Protein AF-A0A2G1XDZ0-F1 (afdb_monomer_lite)

Sequence (279 aa):
MTSTTAKHQDFADWINRKAVHAGHPVNVPRASGAAKVAAAVGTTRSSVERILAGHGMPAYRFWPRWAKALNVEYIEFERRASAALNERAEGPTGEPRLIGLAGAAGAGKDEVGRALAVKGWKRRAFADKVKDFLYVMNPLLPDEEDNGAYSLAADVDAFGWDEVKKYPGVRELLQRCGTEAGRHILGPDVWVNALFQGEGEWDAPVVITDVRFPNEARAIKDRGGLVVEVRRPKQILINGADHISENALKDWDFDVIVLNTGTIEDLHKSATCLLPIRM

Radius of gyration: 23.61 Å; chains: 1; bounding box: 66×50×60 Å

InterPro domains:
  IPR027417 P-loop containing nucleoside triphosphate hydrolase [G3DSA:3.40.50.300] (171-275)
  IPR027417 P-loop containing nucleoside triphosphate hydrolase [SSF52540] (98-270)
  IPR048444 Deoxynucleotide monophosphate kinase [PF21448] (166-269)

pLDDT: mean 83.64, std 14.49, range [31.55, 98.0]

Organism: Streptomyces cinnamoneus (NCBI:txid53446)

Secondary structure (DSSP, 8-state):
---HHHHHHHHHHHHHHHHHHTT---SSTT-SHHHHHHHHHTS-HHHHHHHHTTS-PPPGGGHHHHHHHTT--HHHHHHHHHHHH-S--SS-SS---EEEEE--TTSSHHHHHHHHHHTTPEEE-HHHHHHHHHHHH--EEE-TTTSSEEEHHHHHHHH-HHHHTTSHHHHHHHHHIIIIIIIIII-TTHHHHHHHTTGGG--S-EEE----SHHHHHHHHTTT-EEEEEE-TTPPPPS-TTSGGGTTTTT---SEEEE--S-HHHHHHHHHTTS----

Structure (mmCIF, N/CA/C/O backbone):
data_AF-A0A2G1XDZ0-F1
#
_entry.id   AF-A0A2G1XDZ0-F1
#
loop_
_atom_site.group_PDB
_atom_site.id
_atom_site.type_symbol
_atom_site.label_atom_id
_atom_site.label_alt_id
_atom_site.label_comp_id
_atom_site.label_asym_id
_atom_site.label_entity_id
_atom_site.label_seq_id
_atom_site.pdbx_PDB_ins_code
_atom_site.Cartn_x
_atom_site.Cartn_y
_atom_site.Cartn_z
_atom_site.occupancy
_atom_site.B_iso_or_equiv
_atom_site.auth_seq_id
_atom_site.auth_comp_id
_atom_site.auth_asym_id
_atom_site.auth_atom_id
_atom_site.pdbx_PDB_model_num
ATOM 1 N N . MET A 1 1 ? -9.110 -19.252 23.402 1.00 44.41 1 MET A N 1
ATOM 2 C CA . MET A 1 1 ? -9.242 -19.791 22.030 1.00 44.41 1 MET A CA 1
ATOM 3 C C . MET A 1 1 ? -10.640 -20.377 21.869 1.00 44.41 1 MET A C 1
ATOM 5 O O . MET A 1 1 ? -10.888 -21.474 22.351 1.00 44.41 1 MET A O 1
ATOM 9 N N . THR A 1 2 ? -11.578 -19.642 21.274 1.00 51.06 2 THR A N 1
ATOM 10 C CA . THR A 1 2 ? -12.903 -20.168 20.894 1.00 51.06 2 THR A CA 1
ATOM 11 C C . THR A 1 2 ? -12.768 -20.983 19.608 1.00 51.06 2 THR A C 1
ATOM 13 O O . THR A 1 2 ? -12.173 -20.509 18.640 1.00 51.06 2 THR A O 1
ATOM 16 N N . SER A 1 3 ? -13.274 -22.219 19.599 1.00 68.06 3 SER A N 1
ATOM 17 C CA . SER A 1 3 ? -13.193 -23.102 18.427 1.00 68.06 3 SER A CA 1
ATOM 18 C C . SER A 1 3 ? -14.011 -22.549 17.249 1.00 68.06 3 SER A C 1
ATOM 20 O O . SER A 1 3 ? -14.978 -21.813 17.451 1.00 68.06 3 SER A O 1
ATOM 22 N N . THR A 1 4 ? -13.661 -22.920 16.014 1.00 64.62 4 THR A N 1
ATOM 23 C CA . THR A 1 4 ? -14.388 -22.540 14.782 1.00 64.62 4 THR A CA 1
ATOM 24 C C . THR A 1 4 ? -15.894 -22.808 14.884 1.00 64.62 4 THR A C 1
ATOM 26 O O . THR A 1 4 ? -16.711 -21.989 14.469 1.00 64.62 4 THR A O 1
ATOM 29 N N . THR A 1 5 ? -16.277 -23.911 15.532 1.00 74.62 5 THR A N 1
ATOM 30 C CA . THR A 1 5 ? -17.677 -24.263 15.804 1.00 74.62 5 THR A CA 1
ATOM 31 C C . THR A 1 5 ? -18.384 -23.234 16.692 1.00 74.62 5 THR A C 1
ATOM 33 O O . THR A 1 5 ? -19.532 -22.895 16.422 1.00 74.62 5 THR A O 1
ATOM 36 N N . ALA A 1 6 ? -17.709 -22.687 17.710 1.00 78.25 6 ALA A N 1
ATOM 37 C CA . ALA A 1 6 ? -18.287 -21.672 18.595 1.00 78.25 6 ALA A CA 1
ATOM 38 C C . ALA A 1 6 ? -18.550 -20.348 17.857 1.00 78.25 6 ALA A C 1
ATOM 40 O O . ALA A 1 6 ? -19.614 -19.759 18.003 1.00 78.25 6 ALA A O 1
ATOM 41 N N . LYS A 1 7 ? -17.632 -19.922 16.981 1.00 74.56 7 LYS A N 1
ATOM 42 C CA . LYS A 1 7 ? -17.799 -18.690 16.189 1.00 74.56 7 LYS A CA 1
ATOM 43 C C . LYS A 1 7 ? -18.915 -18.793 15.152 1.00 74.56 7 LYS A C 1
ATOM 45 O O . LYS A 1 7 ? -19.666 -17.839 14.949 1.00 74.56 7 LYS A O 1
ATOM 50 N N . HIS A 1 8 ? -19.046 -19.952 14.504 1.00 84.75 8 HIS A N 1
ATOM 51 C CA . HIS A 1 8 ? -20.183 -20.208 13.621 1.00 84.75 8 HIS A CA 1
ATOM 52 C C . HIS A 1 8 ? -21.504 -20.198 14.394 1.00 84.75 8 HIS A C 1
ATOM 54 O O . HIS A 1 8 ? -22.497 -19.685 13.880 1.00 84.75 8 HIS A O 1
ATOM 60 N N . GLN A 1 9 ? -21.512 -20.711 15.628 1.00 90.00 9 GLN A N 1
ATOM 61 C CA . GLN A 1 9 ? -22.691 -20.673 16.486 1.00 90.00 9 GLN A CA 1
ATOM 62 C C . GLN A 1 9 ? -23.067 -19.236 16.877 1.00 90.00 9 GLN A C 1
ATOM 64 O O . GLN A 1 9 ? -24.219 -18.847 16.712 1.00 90.00 9 GLN A O 1
ATOM 69 N N . ASP A 1 10 ? -22.100 -18.406 17.276 1.00 86.56 10 ASP A N 1
ATOM 70 C CA . ASP A 1 10 ? -22.342 -16.996 17.615 1.00 86.56 10 ASP A CA 1
ATOM 71 C C . ASP A 1 10 ? -22.933 -16.205 16.435 1.00 86.56 10 ASP A C 1
ATOM 73 O O . ASP A 1 10 ? -23.842 -15.376 16.588 1.00 86.56 10 ASP A O 1
ATOM 77 N N . PHE A 1 11 ? -22.426 -16.468 15.228 1.00 89.62 11 PHE A N 1
ATOM 78 C CA . PHE A 1 11 ? -22.945 -15.875 14.002 1.00 89.62 11 PHE A CA 1
ATOM 79 C C . PHE A 1 11 ? -24.352 -16.376 13.670 1.00 89.62 11 PHE A C 1
ATOM 81 O O . PHE A 1 11 ? -25.222 -15.573 13.321 1.00 89.62 11 PHE A O 1
ATOM 88 N N . ALA A 1 12 ? -24.598 -17.679 13.819 1.00 93.25 12 ALA A N 1
ATOM 89 C CA . ALA A 1 12 ? -25.912 -18.276 13.623 1.00 93.25 12 ALA A CA 1
ATOM 90 C C . ALA A 1 12 ? -26.948 -17.673 14.580 1.00 93.25 12 ALA A C 1
ATOM 92 O O . ALA A 1 12 ? -28.028 -17.267 14.146 1.00 93.25 12 ALA A O 1
ATOM 93 N N . ASP A 1 13 ? -26.614 -17.521 15.859 1.00 93.62 13 ASP A N 1
ATOM 94 C CA . ASP A 1 13 ? -27.486 -16.915 16.865 1.00 93.62 13 ASP A CA 1
ATOM 95 C C . ASP A 1 13 ? -27.816 -15.458 16.520 1.00 93.62 13 ASP A C 1
ATOM 97 O O . ASP A 1 13 ? -28.955 -14.999 16.673 1.00 93.62 13 ASP A O 1
ATOM 101 N N . TRP A 1 14 ? -26.829 -14.714 16.015 1.00 94.25 14 TRP A N 1
ATOM 102 C CA . TRP A 1 14 ? -27.046 -13.354 15.533 1.00 94.25 14 TRP A CA 1
ATOM 103 C C . TRP A 1 14 ? -27.974 -13.308 14.311 1.00 94.25 14 TRP A C 1
ATOM 105 O O . TRP A 1 14 ? -28.929 -12.525 14.322 1.00 94.25 14 TRP A O 1
ATOM 115 N N . ILE A 1 15 ? -27.760 -14.163 13.302 1.00 93.81 15 ILE A N 1
ATOM 116 C CA . ILE A 1 15 ? -28.655 -14.253 12.136 1.00 93.81 15 ILE A CA 1
ATOM 117 C C . ILE A 1 15 ? -30.076 -14.599 12.578 1.00 93.81 15 ILE A C 1
ATOM 119 O O . ILE A 1 15 ? -31.018 -13.968 12.101 1.00 93.81 15 ILE A O 1
ATOM 123 N N . ASN A 1 16 ? -30.252 -15.550 13.500 1.00 93.31 16 ASN A N 1
ATOM 124 C CA . ASN A 1 16 ? -31.571 -15.932 14.004 1.00 93.31 16 ASN A CA 1
ATOM 125 C C . ASN A 1 16 ? -32.325 -14.721 14.581 1.00 93.31 16 ASN A C 1
ATOM 127 O O . ASN A 1 16 ? -33.477 -14.476 14.217 1.00 93.31 16 ASN A O 1
ATOM 131 N N . ARG A 1 17 ? -31.665 -13.902 15.413 1.00 93.94 17 ARG A N 1
ATOM 132 C CA . ARG A 1 17 ? -32.271 -12.683 15.985 1.00 93.94 17 ARG A CA 1
ATOM 133 C C . ARG A 1 17 ? -32.640 -11.646 14.925 1.00 93.94 17 ARG A C 1
ATOM 135 O O . ARG A 1 17 ? -33.695 -11.017 15.030 1.00 93.94 17 ARG A O 1
ATOM 142 N N . LYS A 1 18 ? -31.779 -11.445 13.923 1.00 94.94 18 LYS A N 1
ATOM 143 C CA . LYS A 1 18 ? -32.020 -10.474 12.845 1.00 94.94 18 LYS A CA 1
ATOM 144 C C . LYS A 1 18 ? -33.118 -10.939 11.892 1.00 94.94 18 LYS A C 1
ATOM 146 O O . LYS A 1 18 ? -33.966 -10.137 11.525 1.00 94.94 18 LYS A O 1
ATOM 151 N N . ALA A 1 19 ? -33.171 -12.229 11.572 1.00 92.25 19 ALA A N 1
ATOM 152 C CA . ALA A 1 19 ? -34.217 -12.805 10.735 1.00 92.25 19 ALA A CA 1
ATOM 153 C C . ALA A 1 19 ? -35.602 -12.614 11.368 1.00 92.25 19 ALA A C 1
ATOM 155 O O . ALA A 1 19 ? -36.524 -12.161 10.694 1.00 92.25 19 ALA A O 1
ATOM 156 N N . VAL A 1 20 ? -35.732 -12.862 12.677 1.00 91.38 20 VAL A N 1
ATOM 157 C CA . VAL A 1 20 ? -36.989 -12.625 13.404 1.00 91.38 20 VAL A CA 1
ATOM 158 C C . VAL A 1 20 ? -37.384 -11.145 13.365 1.00 91.38 20 VAL A C 1
ATOM 160 O O . VAL A 1 20 ? -38.529 -10.842 13.035 1.00 91.38 20 VAL A O 1
ATOM 163 N N . HIS A 1 21 ? -36.444 -10.224 13.617 1.00 90.94 21 HIS A N 1
ATOM 164 C CA . HIS A 1 21 ? -36.693 -8.778 13.510 1.00 90.94 21 HIS A CA 1
ATOM 165 C C . HIS A 1 21 ? -37.108 -8.337 12.100 1.00 90.94 21 HIS A C 1
ATOM 167 O O . HIS A 1 21 ? -37.945 -7.451 11.961 1.00 90.94 21 HIS A O 1
ATOM 173 N N . ALA A 1 22 ? -36.565 -8.971 11.062 1.00 89.88 22 ALA A N 1
ATOM 174 C CA . ALA A 1 22 ? -36.915 -8.714 9.668 1.00 89.88 22 ALA A CA 1
ATOM 175 C C . ALA A 1 22 ? -38.255 -9.350 9.236 1.00 89.88 22 ALA A C 1
ATOM 177 O O . ALA A 1 22 ? -38.613 -9.308 8.061 1.00 89.88 22 ALA A O 1
ATOM 178 N N . GLY A 1 23 ? -39.011 -9.962 10.158 1.00 88.62 23 GLY A N 1
ATOM 179 C CA . GLY A 1 23 ? -40.298 -10.598 9.855 1.00 88.62 23 GLY A CA 1
ATOM 180 C C . GLY A 1 23 ? -40.177 -12.013 9.276 1.00 88.62 23 GLY A C 1
ATOM 181 O O . GLY A 1 23 ? -41.124 -12.541 8.681 1.00 88.62 23 GLY A O 1
ATOM 182 N N . HIS A 1 24 ? -39.024 -12.660 9.451 1.00 89.31 24 HIS A N 1
ATOM 183 C CA . HIS A 1 24 ? -38.792 -14.058 9.106 1.00 89.31 24 HIS A CA 1
ATOM 184 C C . HIS A 1 24 ? -38.770 -14.917 10.383 1.00 89.31 24 HIS A C 1
ATOM 186 O O . HIS A 1 24 ? -37.729 -15.026 11.030 1.00 89.31 24 HIS A O 1
ATOM 192 N N . PRO A 1 25 ? -39.891 -15.559 10.769 1.00 84.88 25 PRO A N 1
ATOM 193 C CA . PRO A 1 25 ? -39.982 -16.340 12.005 1.00 84.88 25 PRO A CA 1
ATOM 194 C C . PRO A 1 25 ? -39.214 -17.664 11.869 1.00 84.88 25 PRO A C 1
ATOM 196 O O . PRO A 1 25 ? -39.789 -18.704 11.559 1.00 84.88 25 PRO A O 1
ATOM 199 N N . VAL A 1 26 ? -37.892 -17.615 12.024 1.00 86.75 26 VAL A N 1
ATOM 200 C CA . VAL A 1 26 ? -36.983 -18.772 11.907 1.00 86.75 26 VAL A CA 1
ATOM 201 C C . VAL A 1 26 ? -36.885 -19.592 13.196 1.00 86.75 26 VAL A C 1
ATOM 203 O O . VAL A 1 26 ? -36.481 -20.746 13.158 1.00 86.75 26 VAL A O 1
ATOM 206 N N . ASN A 1 27 ? -37.309 -19.019 14.323 1.00 81.31 27 ASN A N 1
ATOM 207 C CA . ASN A 1 27 ? -37.307 -19.631 15.654 1.00 81.31 27 ASN A CA 1
ATOM 208 C C . ASN A 1 27 ? -38.610 -20.375 16.001 1.00 81.31 27 ASN A C 1
ATOM 210 O O . ASN A 1 27 ? -38.718 -20.946 17.084 1.00 81.31 27 ASN A O 1
ATOM 214 N N . VAL A 1 28 ? -39.613 -20.355 15.118 1.00 77.94 28 VAL A N 1
ATOM 215 C CA . VAL A 1 28 ? -40.902 -21.020 15.339 1.00 77.94 28 VAL A CA 1
ATOM 216 C C . VAL A 1 28 ? -40.914 -22.358 14.592 1.00 77.94 28 VAL A C 1
ATOM 218 O O . VAL A 1 28 ? -40.805 -22.367 13.360 1.00 77.94 28 VAL A O 1
ATOM 221 N N . PRO A 1 29 ? -41.077 -23.500 15.289 1.00 66.06 29 PRO A N 1
ATOM 222 C CA . PRO A 1 29 ? -41.169 -24.802 14.638 1.00 66.06 29 PRO A CA 1
ATOM 223 C C . PRO A 1 29 ? -42.285 -24.817 13.583 1.00 66.06 29 PRO A C 1
ATOM 225 O O . PRO A 1 29 ? -43.412 -24.414 13.861 1.00 66.06 29 PRO A O 1
ATOM 228 N N . ARG A 1 30 ? -41.976 -25.303 12.372 1.00 66.31 30 ARG A N 1
ATOM 229 C CA . ARG A 1 30 ? -42.877 -25.368 11.194 1.00 66.31 30 ARG A CA 1
ATOM 230 C C . ARG A 1 30 ? -43.252 -24.025 10.549 1.00 66.31 30 ARG A C 1
ATOM 232 O O . ARG A 1 30 ? -44.021 -24.024 9.589 1.00 66.31 30 ARG A O 1
ATOM 239 N N . ALA A 1 31 ? -42.702 -22.899 10.997 1.00 70.00 31 ALA A N 1
ATOM 240 C CA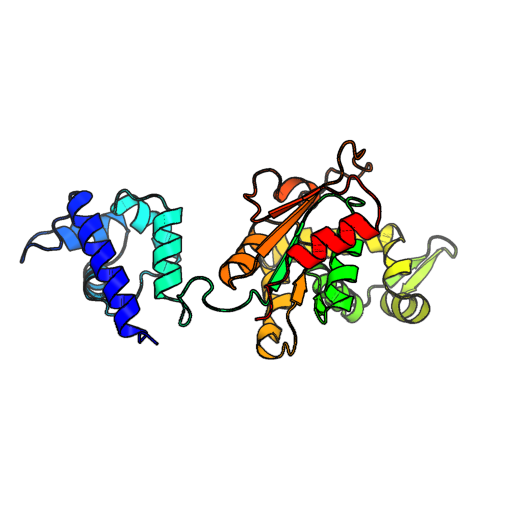 . ALA A 1 31 ? -42.897 -21.632 10.303 1.00 70.00 31 ALA A CA 1
ATOM 241 C C . ALA A 1 31 ? -42.099 -21.568 8.988 1.00 70.00 31 ALA A C 1
ATOM 243 O O . ALA A 1 31 ? -41.034 -22.166 8.836 1.00 70.00 31 ALA A O 1
ATOM 244 N N . SER A 1 32 ? -42.595 -20.789 8.023 1.00 79.38 32 SER A N 1
ATOM 245 C CA . SER A 1 32 ? -41.956 -20.608 6.711 1.00 79.38 32 SER A CA 1
ATOM 246 C C . SER A 1 32 ? -40.750 -19.655 6.730 1.00 79.38 32 SER A C 1
ATOM 248 O O . SER A 1 32 ? -40.272 -19.266 5.668 1.00 79.38 32 SER A O 1
ATOM 250 N N . GLY A 1 33 ? -40.233 -19.278 7.908 1.00 85.88 33 GLY A N 1
ATOM 251 C CA . GLY A 1 33 ? -39.159 -18.291 8.066 1.00 85.88 33 GLY A CA 1
ATOM 252 C C . GLY A 1 33 ? -37.909 -18.613 7.247 1.00 85.88 33 GLY A C 1
ATOM 253 O O . GLY A 1 33 ? -37.483 -17.790 6.440 1.00 85.88 33 GLY A O 1
ATOM 254 N N . ALA A 1 34 ? -37.375 -19.833 7.367 1.00 88.88 34 ALA A N 1
ATOM 255 C CA . ALA A 1 34 ? -36.189 -20.248 6.610 1.00 88.88 34 ALA A CA 1
ATOM 256 C C . ALA A 1 34 ? -36.438 -20.271 5.090 1.00 88.88 34 ALA A C 1
ATOM 258 O O . ALA A 1 34 ? -35.562 -19.902 4.311 1.00 88.88 34 ALA A O 1
ATOM 259 N N . ALA A 1 35 ? -37.649 -20.643 4.657 1.00 89.75 35 ALA A N 1
ATOM 260 C CA . ALA A 1 35 ? -38.032 -20.625 3.245 1.00 89.75 35 ALA A CA 1
ATOM 261 C C . ALA A 1 35 ? -38.143 -19.192 2.691 1.00 89.75 35 ALA A C 1
ATOM 263 O O . ALA A 1 35 ? -37.715 -18.935 1.569 1.00 89.75 35 ALA A O 1
ATOM 264 N N . LYS A 1 36 ? -38.658 -18.246 3.488 1.00 91.50 36 LYS A N 1
ATOM 265 C CA . LYS A 1 36 ? -38.723 -16.822 3.125 1.00 91.50 36 LYS A CA 1
ATOM 266 C C . LYS A 1 36 ? -37.329 -16.208 2.985 1.00 91.50 36 LYS A C 1
ATOM 268 O O . LYS A 1 36 ? -37.069 -15.540 1.990 1.00 91.50 36 LYS A O 1
ATOM 273 N N . VAL A 1 37 ? -36.424 -16.489 3.927 1.00 92.25 37 VAL A N 1
ATOM 274 C CA . VAL A 1 37 ? -35.017 -16.055 3.841 1.00 92.25 37 VAL A CA 1
ATOM 275 C C . VAL A 1 37 ? -34.346 -16.660 2.608 1.00 92.25 37 VAL A C 1
ATOM 277 O O . VAL A 1 37 ? -33.686 -15.948 1.857 1.00 92.25 37 VAL A O 1
ATOM 280 N N . ALA A 1 38 ? -34.559 -17.952 2.344 1.00 93.06 38 ALA A N 1
ATOM 281 C CA . ALA A 1 38 ? -34.002 -18.625 1.173 1.00 93.06 38 ALA A CA 1
ATOM 282 C C . ALA A 1 38 ? -34.453 -17.970 -0.143 1.00 93.06 38 ALA A C 1
ATOM 284 O O . ALA A 1 38 ? -33.618 -17.705 -1.009 1.00 93.06 38 ALA A O 1
ATOM 285 N N . ALA A 1 39 ? -35.742 -17.634 -0.260 1.00 92.81 39 ALA A N 1
ATOM 286 C CA . ALA A 1 39 ? -36.286 -16.917 -1.412 1.00 92.81 39 ALA A CA 1
ATOM 287 C C . ALA A 1 39 ? -35.695 -15.503 -1.555 1.00 92.81 39 ALA A C 1
ATOM 289 O O . ALA A 1 39 ? -35.286 -15.125 -2.650 1.00 92.81 39 ALA A O 1
ATOM 290 N N . ALA A 1 40 ? -35.587 -14.746 -0.458 1.00 91.19 40 ALA A N 1
ATOM 291 C CA . ALA A 1 40 ? -35.030 -13.390 -0.464 1.00 91.19 40 ALA A CA 1
ATOM 292 C C . ALA A 1 40 ? -33.533 -13.358 -0.828 1.00 91.19 40 ALA A C 1
ATOM 294 O O . ALA A 1 40 ? -33.070 -12.458 -1.528 1.00 91.19 40 ALA A O 1
ATOM 295 N N . VAL A 1 41 ? -32.773 -14.361 -0.384 1.00 92.75 41 VAL A N 1
ATOM 296 C CA . VAL A 1 41 ? -31.342 -14.505 -0.686 1.00 92.75 41 VAL A CA 1
ATOM 297 C C . VAL A 1 41 ? -31.107 -15.099 -2.085 1.00 92.75 41 VAL A C 1
ATOM 299 O O . VAL A 1 41 ? -30.078 -14.839 -2.718 1.00 92.75 41 VAL A O 1
ATOM 302 N N . GLY A 1 42 ? -32.054 -15.889 -2.593 1.00 92.00 42 GLY A N 1
ATOM 303 C CA . GLY A 1 42 ? -31.899 -16.668 -3.822 1.00 92.00 42 GLY A CA 1
ATOM 304 C C . GLY A 1 42 ? -31.011 -17.899 -3.619 1.00 92.00 42 GLY A C 1
ATOM 305 O O . GLY A 1 42 ? -30.106 -18.146 -4.413 1.00 92.00 42 GLY A O 1
ATOM 306 N N . THR A 1 43 ? -31.238 -18.639 -2.531 1.00 91.19 43 THR A N 1
ATOM 307 C CA . THR A 1 43 ? -30.553 -19.902 -2.203 1.00 91.19 43 THR A CA 1
ATOM 308 C C . THR A 1 43 ? -31.564 -20.977 -1.782 1.00 91.19 43 THR A C 1
ATOM 310 O O . THR A 1 43 ? -32.769 -20.737 -1.759 1.00 91.19 43 THR A O 1
ATOM 313 N N . THR A 1 44 ? -31.101 -22.184 -1.456 1.00 91.44 44 THR A N 1
ATOM 314 C CA . THR A 1 44 ? -31.970 -23.280 -1.009 1.00 91.44 44 THR A CA 1
ATOM 315 C C . THR A 1 44 ? -32.328 -23.156 0.471 1.00 91.44 44 THR A C 1
ATOM 317 O O . THR A 1 44 ? -31.538 -22.682 1.293 1.00 91.44 44 THR A O 1
ATOM 320 N N . ARG A 1 45 ? -33.513 -23.660 0.838 1.00 91.31 45 ARG A N 1
ATOM 321 C CA . ARG A 1 45 ? -33.962 -23.740 2.236 1.00 91.31 45 ARG A CA 1
ATOM 322 C C . ARG A 1 45 ? -32.958 -24.490 3.119 1.00 91.31 45 ARG A C 1
ATOM 324 O O . ARG A 1 45 ? -32.595 -23.991 4.177 1.00 91.31 45 ARG A O 1
ATOM 331 N N . SER A 1 46 ? -32.448 -25.628 2.651 1.00 84.31 46 SER A N 1
ATOM 332 C CA . SER A 1 46 ? -31.468 -26.435 3.387 1.00 84.31 46 SER A CA 1
ATOM 333 C C . SER A 1 46 ? -30.147 -25.694 3.621 1.00 84.31 46 SER A C 1
ATOM 335 O O . SER A 1 46 ? -29.520 -25.866 4.663 1.00 84.31 46 SER A O 1
ATOM 337 N N . SER A 1 47 ? -29.723 -24.832 2.686 1.00 85.88 47 SER A N 1
ATOM 338 C CA . SER A 1 47 ? -28.544 -23.982 2.890 1.00 85.88 47 SER A CA 1
ATOM 339 C C . SER A 1 47 ? -28.767 -22.978 4.019 1.00 85.88 47 SER A C 1
ATOM 341 O O . SER A 1 47 ? -27.861 -22.770 4.820 1.00 85.88 47 SER A O 1
ATOM 343 N N . VAL A 1 48 ? -29.950 -22.361 4.080 1.00 92.06 48 VAL A N 1
ATOM 344 C CA . VAL A 1 48 ? -30.323 -21.425 5.151 1.00 92.06 48 VAL A CA 1
ATOM 345 C C . VAL A 1 48 ? -30.396 -22.146 6.494 1.00 92.06 48 VAL A C 1
ATOM 347 O O . VAL A 1 48 ? -29.817 -21.668 7.460 1.00 92.06 48 VAL A O 1
ATOM 350 N N . GLU A 1 49 ? -31.031 -23.316 6.554 1.00 92.19 49 GLU A N 1
ATOM 351 C CA . GLU A 1 49 ? -31.163 -24.104 7.788 1.00 92.19 49 GLU A CA 1
ATOM 352 C C . GLU A 1 49 ? -29.801 -24.527 8.357 1.00 92.19 49 GLU A C 1
ATOM 354 O O . GLU A 1 49 ? -29.586 -24.412 9.559 1.00 92.19 49 GLU A O 1
ATOM 359 N N . ARG A 1 50 ? -28.839 -24.921 7.509 1.00 89.69 50 ARG A N 1
ATOM 360 C CA . ARG A 1 50 ? -27.466 -25.209 7.962 1.00 89.69 50 ARG A CA 1
ATOM 361 C C . ARG A 1 50 ? -26.775 -23.994 8.580 1.00 89.69 50 ARG A C 1
ATOM 363 O O . ARG A 1 50 ? -26.082 -24.149 9.579 1.00 89.69 50 ARG A O 1
ATOM 370 N N . ILE A 1 51 ? -26.943 -22.814 7.983 1.00 91.94 51 ILE A N 1
ATOM 371 C CA . ILE A 1 51 ? -26.347 -21.564 8.482 1.00 91.94 51 ILE A CA 1
ATOM 372 C C . ILE A 1 51 ? -26.997 -21.165 9.809 1.00 91.94 51 ILE A C 1
ATOM 374 O O . ILE A 1 51 ? -26.297 -20.841 10.760 1.00 91.94 51 ILE A O 1
ATOM 378 N N . LEU A 1 52 ? -28.328 -21.248 9.900 1.00 92.56 52 LEU A N 1
ATOM 379 C CA . LEU A 1 52 ? -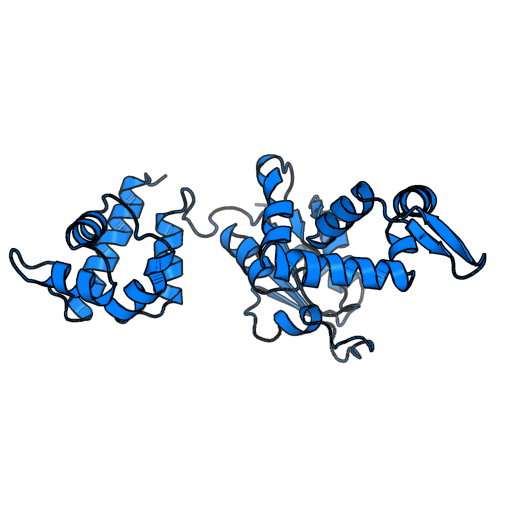29.076 -20.971 11.131 1.00 92.56 52 LEU A CA 1
ATOM 380 C C . LEU A 1 52 ? -28.744 -21.950 12.265 1.00 92.56 52 LEU A C 1
ATOM 382 O O . LEU A 1 52 ? -28.918 -21.595 13.427 1.00 92.56 52 LEU A O 1
ATOM 386 N N . ALA A 1 53 ? -28.268 -23.152 11.931 1.00 89.56 53 ALA A N 1
ATOM 387 C CA . ALA A 1 53 ? -27.800 -24.161 12.877 1.00 89.56 53 ALA A CA 1
ATOM 388 C C . ALA A 1 53 ? -26.294 -24.063 13.199 1.00 89.56 53 ALA A C 1
ATOM 390 O O . ALA A 1 53 ? -25.770 -24.940 13.873 1.00 89.56 53 ALA A O 1
ATOM 391 N N . GLY A 1 54 ? -25.566 -23.066 12.679 1.00 88.38 54 GLY A N 1
ATOM 392 C CA . GLY A 1 54 ? -24.121 -22.931 12.922 1.00 88.38 54 GLY A CA 1
ATOM 393 C C . GLY A 1 54 ? -23.253 -23.985 12.216 1.00 88.38 54 GLY A C 1
ATOM 394 O O . GLY A 1 54 ? -22.048 -24.057 12.440 1.00 88.38 54 GLY A O 1
ATOM 395 N N . HIS A 1 55 ? -23.819 -24.789 11.310 1.00 88.25 55 HIS A N 1
ATOM 396 C CA . HIS A 1 55 ? -23.107 -25.854 10.586 1.00 88.25 55 HIS A CA 1
ATOM 397 C C . HIS A 1 55 ? -22.319 -25.342 9.361 1.00 88.25 55 HIS A C 1
ATOM 399 O O . HIS A 1 55 ? -21.932 -26.116 8.475 1.00 88.25 55 HIS A O 1
ATOM 405 N N . GLY A 1 56 ? -22.125 -24.030 9.250 1.00 81.38 56 GLY A N 1
ATOM 406 C CA . GLY A 1 56 ? -21.343 -23.395 8.197 1.00 81.38 56 GLY A CA 1
ATOM 407 C C . GLY A 1 56 ? -21.768 -21.960 7.923 1.00 81.38 56 GLY A C 1
ATOM 408 O O . GLY A 1 56 ? -22.762 -21.469 8.452 1.00 81.38 56 GLY A O 1
ATOM 409 N N . MET A 1 57 ? -21.011 -21.307 7.047 1.00 86.56 57 MET A N 1
ATOM 410 C CA . MET A 1 57 ? -21.180 -19.893 6.729 1.00 86.56 57 MET A CA 1
ATOM 411 C C . MET A 1 57 ? -21.870 -19.675 5.374 1.00 86.56 57 MET A C 1
ATOM 413 O O . MET A 1 57 ? -21.759 -20.516 4.474 1.00 86.56 57 MET A O 1
ATOM 417 N N . PRO A 1 58 ? -22.575 -18.544 5.185 1.00 81.75 58 PRO A N 1
ATOM 418 C CA . PRO A 1 58 ? -23.052 -18.129 3.874 1.00 81.75 58 PRO A CA 1
ATOM 419 C C . PRO A 1 58 ? -21.887 -17.926 2.904 1.00 81.75 58 PRO A C 1
ATOM 421 O O . PRO A 1 58 ? -20.896 -17.287 3.252 1.00 81.75 58 PRO A O 1
ATOM 424 N N . ALA A 1 59 ? -22.028 -18.385 1.658 1.00 73.12 59 ALA A N 1
ATOM 425 C CA . ALA A 1 59 ? -21.043 -18.075 0.623 1.00 73.12 59 ALA A CA 1
ATOM 426 C C . ALA A 1 59 ? -21.003 -16.560 0.342 1.00 73.12 59 ALA A C 1
ATOM 428 O O . ALA A 1 59 ? -22.059 -15.929 0.241 1.00 73.12 59 ALA A O 1
ATOM 429 N N . TYR A 1 60 ? -19.797 -16.012 0.153 1.00 67.00 60 TYR A N 1
ATOM 430 C CA . TYR A 1 60 ? -19.531 -14.571 0.006 1.00 67.00 60 TYR A CA 1
ATOM 431 C C . TYR A 1 60 ? -20.448 -13.872 -1.008 1.00 67.00 60 TYR A C 1
ATOM 433 O O . TYR A 1 60 ? -21.077 -12.862 -0.704 1.00 67.00 60 TYR A O 1
ATOM 441 N N . ARG A 1 61 ? -20.646 -14.484 -2.185 1.00 71.44 61 ARG A N 1
ATOM 442 C CA . ARG A 1 61 ? -21.528 -13.969 -3.252 1.00 71.44 61 ARG A CA 1
ATOM 443 C C . ARG A 1 61 ? -22.976 -13.687 -2.820 1.00 71.44 61 ARG A C 1
ATOM 445 O O . ARG A 1 61 ? -23.694 -12.983 -3.522 1.00 71.44 61 ARG A O 1
ATOM 452 N N . PHE A 1 62 ? -23.430 -14.266 -1.707 1.00 81.38 62 PHE A N 1
ATOM 453 C CA . PHE A 1 62 ? -24.779 -14.068 -1.181 1.00 81.38 62 PHE A CA 1
ATOM 454 C C . PHE A 1 62 ? -24.850 -13.037 -0.049 1.00 81.38 62 PHE A C 1
ATOM 456 O O . PHE A 1 62 ? -25.959 -12.687 0.350 1.00 81.38 62 PHE A O 1
ATOM 463 N N . TRP A 1 63 ? -23.729 -12.527 0.468 1.00 87.25 63 TRP A N 1
ATOM 464 C CA . TRP A 1 63 ? -23.713 -11.626 1.628 1.00 87.25 63 TRP A CA 1
ATOM 465 C C . TRP A 1 63 ? -24.534 -10.345 1.437 1.00 87.25 63 TRP A C 1
ATOM 467 O O . TRP A 1 63 ? -25.327 -10.039 2.328 1.00 87.25 63 TRP A O 1
ATOM 477 N N . PRO A 1 64 ? -24.483 -9.645 0.283 1.00 79.31 64 PRO A N 1
ATOM 478 C CA . PRO A 1 64 ? -25.341 -8.477 0.065 1.00 79.31 64 PRO A CA 1
ATOM 479 C C . PRO A 1 64 ? -26.832 -8.817 0.145 1.00 79.31 64 PRO A C 1
ATOM 481 O O . PRO A 1 64 ? -27.638 -8.052 0.672 1.00 79.31 64 PRO A O 1
ATOM 484 N N . ARG A 1 65 ? -27.212 -10.003 -0.347 1.00 91.62 65 ARG A N 1
ATOM 485 C CA . ARG A 1 65 ? -28.604 -10.465 -0.333 1.00 91.62 65 ARG A CA 1
ATOM 486 C C . ARG A 1 65 ? -29.043 -10.917 1.055 1.00 91.62 65 ARG A C 1
ATOM 488 O O . ARG A 1 65 ? -30.189 -10.684 1.419 1.00 91.62 65 ARG A O 1
ATOM 495 N N . TRP A 1 66 ? -28.141 -11.504 1.839 1.00 92.88 66 TRP A N 1
ATOM 496 C CA . TRP A 1 66 ? -28.381 -11.799 3.250 1.00 92.88 66 TRP A CA 1
ATOM 497 C C . TRP A 1 66 ? -28.572 -10.529 4.074 1.00 92.88 66 TRP A C 1
ATOM 499 O O . TRP A 1 66 ? -29.552 -10.440 4.805 1.00 92.88 66 TRP A O 1
ATOM 509 N N . ALA A 1 67 ? -27.698 -9.533 3.920 1.00 87.75 67 ALA A N 1
ATOM 510 C CA . ALA A 1 67 ? -27.833 -8.252 4.608 1.00 87.75 67 ALA A CA 1
ATOM 511 C C . ALA A 1 67 ? -29.190 -7.597 4.304 1.00 87.75 67 ALA A C 1
ATOM 513 O O . ALA A 1 67 ? -29.942 -7.248 5.214 1.00 87.75 67 ALA A O 1
ATOM 514 N N . LYS A 1 68 ? -29.564 -7.567 3.017 1.00 92.62 68 LYS A N 1
ATOM 515 C CA . LYS A 1 68 ? -30.869 -7.074 2.563 1.00 92.62 68 LYS A CA 1
ATOM 516 C C . LYS A 1 68 ? -32.044 -7.874 3.137 1.00 92.62 68 LYS A C 1
ATOM 518 O O . LYS A 1 68 ? -33.000 -7.274 3.613 1.00 92.62 68 LYS A O 1
ATOM 523 N N . ALA A 1 69 ? -31.988 -9.209 3.109 1.00 94.31 69 ALA A N 1
ATOM 524 C CA . ALA A 1 69 ? -33.052 -10.073 3.635 1.00 94.31 69 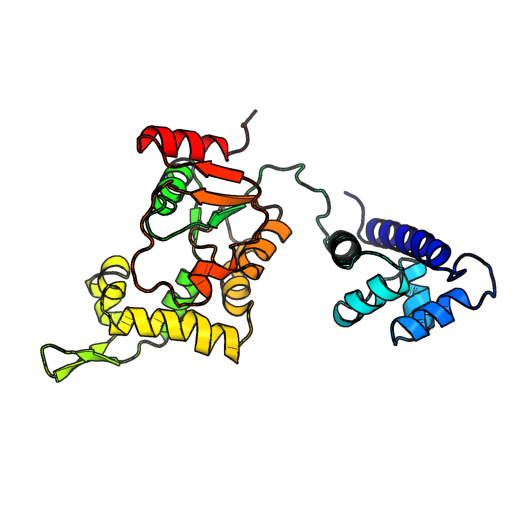ALA A CA 1
ATOM 525 C C . ALA A 1 69 ? -33.237 -9.929 5.155 1.00 94.31 69 ALA A C 1
ATOM 527 O O . ALA A 1 69 ? -34.341 -10.070 5.664 1.00 94.31 69 ALA A O 1
ATOM 528 N N . LEU A 1 70 ? -32.160 -9.636 5.882 1.00 94.88 70 LEU A N 1
ATOM 529 C CA . LEU A 1 70 ? -32.178 -9.447 7.332 1.00 94.88 70 LEU A CA 1
ATOM 530 C C . LEU A 1 70 ? -32.433 -7.991 7.752 1.00 94.88 70 LEU A C 1
ATOM 532 O O . LEU A 1 70 ? -32.444 -7.715 8.951 1.00 94.88 70 LEU A O 1
ATOM 536 N N . ASN A 1 71 ? -32.621 -7.076 6.794 1.00 94.38 71 ASN A N 1
ATOM 537 C CA . ASN A 1 71 ? -32.728 -5.635 7.025 1.00 94.38 71 ASN A CA 1
ATOM 538 C C . ASN A 1 71 ? -31.583 -5.090 7.907 1.00 94.38 71 ASN A C 1
ATOM 540 O O . ASN A 1 71 ? -31.811 -4.407 8.907 1.00 94.38 71 ASN A O 1
ATOM 544 N N . VAL A 1 72 ? -30.345 -5.458 7.568 1.00 90.62 72 VAL A N 1
ATOM 545 C CA . VAL A 1 72 ? -29.122 -4.963 8.215 1.00 90.62 72 VAL A CA 1
ATOM 546 C C . VAL A 1 72 ? -28.209 -4.306 7.190 1.00 90.62 72 VAL A C 1
ATOM 548 O O . VAL A 1 72 ? -28.170 -4.716 6.029 1.00 90.62 72 VAL A O 1
ATOM 551 N N . GLU A 1 73 ? -27.434 -3.320 7.636 1.00 85.12 73 GLU A N 1
ATOM 552 C CA . GLU A 1 73 ? -26.394 -2.706 6.815 1.00 85.12 73 GLU A CA 1
ATOM 553 C C . GLU A 1 73 ? -25.399 -3.766 6.333 1.00 85.12 73 GLU A C 1
ATOM 555 O O . GLU A 1 73 ? -24.945 -4.616 7.109 1.00 85.12 73 GLU A O 1
ATOM 560 N N . TYR A 1 74 ? -25.026 -3.701 5.051 1.00 71.88 74 TYR A N 1
ATOM 561 C CA . TYR A 1 74 ? -24.103 -4.672 4.456 1.00 71.88 74 TYR A CA 1
ATOM 562 C C . TYR A 1 74 ? -22.774 -4.733 5.218 1.00 71.88 74 TYR A C 1
ATOM 564 O O . TYR A 1 74 ? -22.262 -5.820 5.466 1.00 71.88 74 TYR A O 1
ATOM 572 N N . ILE A 1 75 ? -22.285 -3.582 5.684 1.00 54.22 75 ILE A N 1
ATOM 573 C CA . ILE A 1 75 ? -21.048 -3.463 6.465 1.00 54.22 75 ILE A CA 1
ATOM 574 C C . ILE A 1 75 ? -21.156 -4.199 7.815 1.00 54.22 75 ILE A C 1
ATOM 576 O O . ILE A 1 75 ? -20.200 -4.850 8.239 1.00 54.22 75 ILE A O 1
ATOM 580 N N . GLU A 1 76 ? -22.313 -4.160 8.497 1.00 77.94 76 GLU A N 1
ATOM 581 C CA . GLU A 1 76 ? -22.506 -4.915 9.749 1.00 77.94 76 GLU A CA 1
ATOM 582 C C . GLU A 1 76 ? -22.477 -6.426 9.481 1.00 77.94 76 GLU A C 1
ATOM 584 O O . GLU A 1 76 ? -21.849 -7.179 10.236 1.00 77.94 76 GLU A O 1
ATOM 589 N N . PHE A 1 77 ? -23.144 -6.858 8.405 1.00 84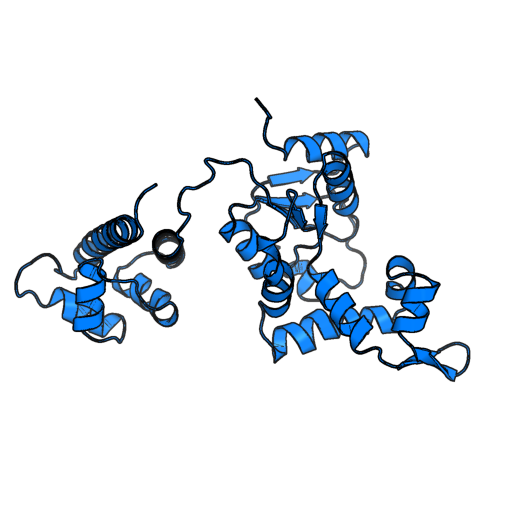.81 77 PHE A N 1
ATOM 590 C CA . PHE A 1 77 ? -23.201 -8.260 8.003 1.00 84.81 77 PHE A CA 1
ATOM 591 C C . PHE A 1 77 ? -21.821 -8.792 7.611 1.00 84.81 77 PHE A C 1
ATOM 593 O O . PHE A 1 77 ? -21.394 -9.815 8.145 1.00 84.81 77 PHE A O 1
ATOM 600 N N . GLU A 1 78 ? -21.117 -8.077 6.730 1.00 73.88 78 GLU A N 1
ATOM 601 C CA . GLU A 1 78 ? -19.768 -8.405 6.261 1.00 73.88 78 GLU A CA 1
ATOM 602 C C . GLU A 1 78 ? -18.808 -8.544 7.446 1.00 73.88 78 GLU A C 1
ATOM 604 O O . GLU A 1 78 ? -18.181 -9.588 7.603 1.00 73.88 78 GLU A O 1
ATOM 609 N N . ARG A 1 79 ? -18.784 -7.571 8.368 1.00 72.75 79 ARG A N 1
ATOM 610 C CA . ARG A 1 79 ? -17.925 -7.620 9.562 1.00 72.75 79 ARG A CA 1
ATOM 611 C C . ARG A 1 79 ? -18.165 -8.871 10.412 1.00 72.75 79 ARG A C 1
ATOM 613 O O . ARG A 1 79 ? -17.211 -9.507 10.855 1.00 72.75 79 ARG A O 1
ATOM 620 N N . ARG A 1 80 ? -19.429 -9.224 10.675 1.00 83.00 80 ARG A N 1
ATOM 621 C CA . ARG A 1 80 ? -19.766 -10.393 11.508 1.00 83.00 80 ARG A CA 1
ATOM 622 C C . ARG A 1 80 ? -19.514 -11.714 10.785 1.00 83.00 80 ARG A C 1
ATOM 624 O O . ARG A 1 80 ? -19.063 -12.661 11.424 1.00 83.00 80 ARG A O 1
ATOM 631 N N . ALA A 1 81 ? -19.774 -11.776 9.480 1.00 75.62 81 ALA A N 1
ATOM 632 C CA . ALA A 1 81 ? -19.517 -12.966 8.679 1.00 75.62 81 ALA A CA 1
ATOM 633 C C . ALA A 1 81 ? -18.009 -13.228 8.538 1.00 75.62 81 ALA A C 1
ATOM 635 O O . ALA A 1 81 ? -17.564 -14.354 8.752 1.00 75.62 81 ALA A O 1
ATOM 636 N N . SER A 1 82 ? -17.213 -12.187 8.284 1.00 65.88 82 SER A N 1
ATOM 637 C CA . SER A 1 82 ? -15.750 -12.270 8.249 1.00 65.88 82 SER A CA 1
ATOM 638 C C . SER A 1 82 ? -15.162 -12.658 9.608 1.00 65.88 82 SER A C 1
ATOM 640 O O . SER A 1 82 ? -14.296 -13.525 9.673 1.00 65.88 82 SER A O 1
ATOM 642 N N . ALA A 1 83 ? -15.680 -12.111 10.715 1.00 67.00 83 ALA A N 1
ATOM 643 C CA . ALA A 1 83 ? -15.254 -12.512 12.059 1.00 67.00 83 ALA A CA 1
ATOM 644 C C . ALA A 1 83 ? -15.537 -13.998 12.355 1.00 67.00 83 ALA A C 1
ATOM 646 O O . ALA A 1 83 ? -14.752 -14.657 13.031 1.00 67.00 83 ALA A O 1
ATOM 647 N N . ALA A 1 84 ? -16.636 -14.544 11.837 1.00 72.81 84 ALA A N 1
ATOM 648 C CA . ALA A 1 84 ? -16.969 -15.953 12.019 1.00 72.81 84 ALA A CA 1
ATOM 649 C C . ALA A 1 84 ? -16.170 -16.898 11.105 1.00 72.81 84 ALA A C 1
ATOM 651 O O . ALA A 1 84 ? -15.938 -18.041 11.490 1.00 72.81 84 ALA A O 1
ATOM 652 N N . LEU A 1 85 ? -15.720 -16.423 9.937 1.00 63.41 85 LEU A N 1
ATOM 653 C CA . LEU A 1 85 ? -14.835 -17.162 9.027 1.00 63.41 85 LEU A CA 1
ATOM 654 C C . LEU A 1 85 ? -13.362 -17.137 9.452 1.00 63.41 85 LEU A C 1
ATOM 656 O O . LEU A 1 85 ? -12.622 -18.071 9.152 1.00 63.41 85 LEU A O 1
ATOM 660 N N . ASN A 1 86 ? -12.928 -16.086 10.147 1.00 57.28 86 ASN A N 1
ATOM 661 C CA . ASN A 1 86 ? -11.539 -15.938 10.557 1.00 57.28 86 ASN A CA 1
ATOM 662 C C . ASN A 1 86 ? -11.238 -16.789 11.803 1.00 57.28 86 ASN A C 1
ATOM 664 O O . ASN A 1 86 ? -11.754 -16.553 12.903 1.00 57.28 86 ASN A O 1
ATOM 668 N N . GLU A 1 87 ? -10.296 -17.731 11.677 1.00 47.47 87 GLU A N 1
ATOM 669 C CA . GLU A 1 87 ? -9.731 -18.483 12.812 1.00 47.47 87 GLU A CA 1
ATOM 670 C C . GLU A 1 87 ? -9.135 -17.555 13.889 1.00 47.47 87 GLU A C 1
ATOM 672 O O . GLU A 1 87 ? -9.113 -17.898 15.072 1.00 47.47 87 GLU A O 1
ATOM 677 N N . ARG A 1 88 ? -8.806 -16.309 13.532 1.00 40.38 88 ARG A N 1
ATOM 678 C CA . ARG A 1 88 ? -8.460 -15.222 14.453 1.00 40.38 88 ARG A CA 1
ATOM 679 C C . ARG A 1 88 ? -9.520 -14.127 14.395 1.00 40.38 88 ARG A C 1
ATOM 681 O O . ARG A 1 88 ? -9.493 -13.264 13.530 1.00 40.38 88 ARG A O 1
ATOM 688 N N . ALA A 1 89 ? -10.460 -14.186 15.329 1.00 35.00 89 ALA A N 1
ATOM 689 C CA . ALA A 1 89 ? -11.417 -13.117 15.566 1.00 35.00 89 ALA A CA 1
ATOM 690 C C . ALA A 1 89 ? -11.433 -12.823 17.060 1.00 35.00 89 ALA A C 1
ATOM 692 O O . ALA A 1 89 ? -12.334 -13.218 17.790 1.00 35.00 89 ALA A O 1
ATOM 693 N N . GLU A 1 90 ? -10.370 -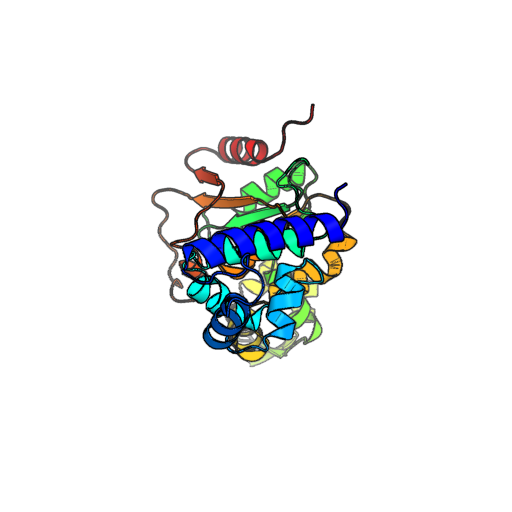12.160 17.488 1.00 35.53 90 GLU A N 1
ATOM 694 C CA . GLU A 1 90 ? -10.452 -11.096 18.475 1.00 35.53 90 GLU A CA 1
ATOM 695 C C . GLU A 1 90 ? -9.899 -9.852 17.762 1.00 35.53 90 GLU A C 1
ATOM 697 O O . GLU A 1 90 ? -8.887 -9.942 17.063 1.00 35.53 90 GLU A O 1
ATOM 702 N N . GLY A 1 91 ? -10.573 -8.703 17.886 1.00 36.50 91 GLY A N 1
ATOM 703 C CA . GLY A 1 91 ? -9.907 -7.406 17.690 1.00 36.50 91 GLY A CA 1
ATOM 704 C C . GLY A 1 91 ? -8.726 -7.280 18.665 1.00 36.50 91 GLY A C 1
ATOM 705 O O . GLY A 1 91 ? -8.630 -8.093 19.582 1.00 36.50 91 GLY A O 1
ATOM 706 N N . PRO A 1 92 ? -7.801 -6.324 18.471 1.00 36.81 92 PRO A N 1
ATOM 707 C CA . PRO A 1 92 ? -6.407 -6.476 18.870 1.00 36.81 92 PRO A CA 1
ATOM 708 C C . PRO A 1 92 ? -6.259 -6.665 20.382 1.00 36.81 92 PRO A C 1
ATOM 710 O O . PRO A 1 92 ? -6.234 -5.712 21.152 1.00 36.81 92 PRO A O 1
ATOM 713 N N . THR A 1 93 ? -6.100 -7.919 20.790 1.00 37.53 93 THR A N 1
ATOM 714 C CA . THR A 1 93 ? -5.479 -8.318 22.056 1.00 37.53 93 THR A CA 1
ATOM 715 C C . THR A 1 93 ? -3.974 -8.567 21.868 1.00 37.53 93 THR A C 1
ATOM 717 O O . THR A 1 93 ? -3.302 -9.059 22.769 1.00 37.53 93 THR A O 1
ATOM 720 N N . GLY A 1 94 ? -3.419 -8.178 20.710 1.00 45.84 94 GLY A N 1
ATOM 721 C CA . GLY A 1 94 ? -1.992 -8.193 20.401 1.00 45.84 94 GLY A CA 1
ATOM 722 C C . GLY A 1 94 ? -1.551 -6.927 19.664 1.00 45.84 94 GLY A C 1
ATOM 723 O O . GLY A 1 94 ? -2.319 -6.329 18.912 1.00 45.84 94 GLY A O 1
ATOM 724 N N . GLU A 1 95 ? -0.303 -6.532 19.905 1.00 54.69 95 GLU A N 1
ATOM 725 C CA . GLU A 1 95 ? 0.394 -5.414 19.265 1.00 54.69 95 GLU A CA 1
ATOM 726 C C . GLU A 1 95 ? 0.201 -5.410 17.732 1.00 54.69 95 GLU A C 1
ATOM 728 O O . GLU A 1 95 ? 0.484 -6.438 17.102 1.00 54.69 95 GLU A O 1
ATOM 733 N N . PRO A 1 96 ? -0.253 -4.299 17.104 1.00 58.75 96 PRO A N 1
ATOM 734 C CA . PRO A 1 96 ? -0.403 -4.252 15.656 1.00 58.75 96 PRO A CA 1
ATOM 735 C C . PRO A 1 96 ? 0.958 -4.503 15.012 1.00 58.75 96 PRO A C 1
ATOM 737 O O . PRO A 1 96 ? 1.913 -3.764 15.238 1.00 58.75 96 PRO A O 1
ATOM 740 N N . ARG A 1 97 ? 1.044 -5.566 14.209 1.00 85.06 97 ARG A N 1
ATOM 741 C CA . ARG A 1 97 ? 2.254 -5.929 13.455 1.00 85.06 97 ARG A CA 1
ATOM 742 C C . ARG A 1 97 ? 2.245 -5.395 12.026 1.00 85.06 97 ARG A C 1
ATOM 744 O O . ARG A 1 97 ? 3.137 -5.729 11.254 1.00 85.06 97 ARG A O 1
ATOM 751 N N . LEU A 1 98 ? 1.238 -4.600 11.668 1.00 93.12 98 LEU A N 1
ATOM 752 C CA . LEU A 1 98 ? 1.044 -4.090 10.319 1.00 93.12 98 LEU A CA 1
ATOM 753 C C . LEU A 1 98 ? 0.516 -2.652 10.354 1.00 93.12 98 LEU A C 1
ATOM 755 O O . LEU A 1 98 ? -0.494 -2.372 11.000 1.00 93.12 98 LEU A O 1
ATOM 759 N N . ILE A 1 99 ? 1.193 -1.750 9.647 1.00 95.06 99 ILE A N 1
ATOM 760 C CA . ILE A 1 99 ? 0.790 -0.349 9.476 1.00 95.06 99 ILE A CA 1
ATOM 761 C C . ILE A 1 99 ? 0.803 -0.033 7.984 1.00 95.06 99 ILE A C 1
ATOM 763 O O . ILE A 1 99 ? 1.796 -0.278 7.314 1.00 95.06 99 ILE A O 1
ATOM 767 N N . GLY A 1 100 ? -0.274 0.534 7.460 1.00 96.88 100 GLY A N 1
ATOM 768 C CA . GLY A 1 100 ? -0.346 1.107 6.122 1.00 96.88 100 GLY A CA 1
ATOM 769 C C . GLY A 1 100 ? -0.207 2.619 6.161 1.00 96.88 100 GLY A C 1
ATOM 770 O O . GLY A 1 100 ? -0.879 3.264 6.959 1.00 96.88 100 GLY A O 1
ATOM 771 N N . LEU A 1 101 ? 0.626 3.190 5.295 1.00 96.19 101 LEU A N 1
ATOM 772 C CA . LEU A 1 101 ? 0.794 4.632 5.146 1.00 96.19 101 LEU A CA 1
ATOM 773 C C . LEU A 1 101 ? 0.136 5.115 3.852 1.00 96.19 101 LEU A C 1
ATOM 775 O O . LEU A 1 101 ? 0.489 4.672 2.759 1.00 96.19 101 LEU A O 1
ATOM 779 N N . ALA A 1 102 ? -0.773 6.073 3.994 1.00 93.88 102 ALA A N 1
ATOM 780 C CA . ALA A 1 102 ? -1.448 6.784 2.915 1.00 93.88 102 ALA A CA 1
ATOM 781 C C . ALA A 1 102 ? -1.145 8.289 2.978 1.00 93.88 102 ALA A C 1
ATOM 783 O O . ALA A 1 102 ? -0.587 8.791 3.955 1.00 93.88 102 ALA A O 1
ATOM 784 N N . GLY A 1 103 ? -1.472 9.017 1.908 1.00 88.19 103 GLY A N 1
ATOM 785 C CA . GLY A 1 103 ? -1.276 10.469 1.803 1.00 88.19 103 GLY A CA 1
ATOM 786 C C . GLY A 1 103 ? -0.624 10.898 0.488 1.00 88.19 103 GLY A C 1
ATOM 787 O O . GLY A 1 103 ? -0.100 10.074 -0.263 1.00 88.19 103 GLY A O 1
ATOM 788 N N . ALA A 1 104 ? -0.606 12.200 0.212 1.00 84.25 104 ALA A N 1
ATOM 789 C CA . ALA A 1 104 ? -0.106 12.752 -1.051 1.00 84.25 104 ALA A CA 1
ATOM 790 C C . ALA A 1 104 ? 1.418 12.574 -1.247 1.00 84.25 104 ALA A C 1
ATOM 792 O O . ALA A 1 104 ? 2.191 12.405 -0.290 1.00 84.25 104 ALA A O 1
ATOM 793 N N . ALA A 1 105 ? 1.884 12.613 -2.498 1.00 82.75 105 ALA A N 1
ATOM 794 C CA . ALA A 1 105 ? 3.312 12.607 -2.829 1.00 82.75 105 ALA A CA 1
ATOM 795 C C . ALA A 1 105 ? 4.021 13.828 -2.217 1.00 82.75 105 ALA A C 1
ATOM 797 O O . ALA A 1 105 ? 3.661 14.953 -2.527 1.00 82.75 105 ALA A O 1
ATOM 798 N N . GLY A 1 106 ? 5.013 13.619 -1.343 1.00 83.06 106 GLY A N 1
ATOM 799 C CA . GLY A 1 106 ? 5.682 14.703 -0.602 1.00 83.06 106 GLY A CA 1
ATOM 800 C C . GLY A 1 106 ? 5.065 15.046 0.764 1.00 83.06 106 GLY A C 1
ATOM 801 O O . GLY A 1 106 ? 5.547 15.957 1.436 1.00 83.06 106 GLY A O 1
ATOM 802 N N . ALA A 1 107 ? 4.048 14.300 1.218 1.00 86.56 107 ALA A N 1
ATOM 803 C CA . ALA A 1 107 ? 3.443 14.506 2.539 1.00 86.56 107 ALA A CA 1
ATOM 804 C C . ALA A 1 107 ? 4.348 14.083 3.715 1.00 86.56 107 ALA A C 1
ATOM 806 O O . ALA A 1 107 ? 4.096 14.474 4.851 1.00 86.56 107 ALA A O 1
ATOM 807 N N . GLY A 1 108 ? 5.414 13.313 3.460 1.00 88.12 108 GLY A N 1
ATOM 808 C CA . GLY A 1 108 ? 6.337 12.807 4.489 1.00 88.12 108 GLY A CA 1
ATOM 809 C C . GLY A 1 108 ? 6.161 11.326 4.847 1.00 88.12 108 GLY A C 1
ATOM 810 O O . GLY A 1 108 ? 6.761 10.863 5.810 1.00 88.12 108 GLY A O 1
ATOM 811 N N . LYS A 1 109 ? 5.376 10.560 4.075 1.00 91.56 109 LYS A N 1
ATOM 812 C CA . LYS A 1 109 ? 5.174 9.109 4.282 1.00 91.56 109 LYS A CA 1
ATOM 813 C C . LYS A 1 109 ? 6.480 8.319 4.339 1.00 91.56 109 LYS A C 1
ATOM 815 O O . LYS A 1 109 ? 6.648 7.480 5.216 1.00 91.56 109 LYS A O 1
ATOM 820 N N . ASP A 1 110 ? 7.411 8.617 3.433 1.00 91.38 110 ASP A N 1
ATOM 821 C CA . ASP A 1 110 ? 8.703 7.925 3.373 1.00 91.38 110 ASP A CA 1
ATOM 822 C C . ASP A 1 110 ? 9.524 8.157 4.646 1.00 91.38 110 ASP A C 1
ATOM 824 O O . ASP A 1 110 ? 10.214 7.252 5.116 1.00 91.38 110 ASP A O 1
ATOM 828 N N . GLU A 1 111 ? 9.396 9.349 5.236 1.00 92.38 111 GLU A N 1
ATOM 829 C CA . GLU A 1 111 ? 10.047 9.711 6.492 1.00 92.38 111 GLU A CA 1
ATOM 830 C C . GLU A 1 111 ? 9.439 8.958 7.678 1.00 92.38 111 GLU A C 1
ATOM 832 O O . GLU A 1 111 ? 10.168 8.386 8.487 1.00 92.38 111 GLU A O 1
ATOM 837 N N . VAL A 1 112 ? 8.106 8.871 7.741 1.00 90.50 112 VAL A N 1
ATOM 838 C CA . VAL A 1 112 ? 7.395 8.053 8.739 1.00 90.50 112 VAL A CA 1
ATOM 839 C C . VAL A 1 112 ? 7.807 6.584 8.620 1.00 90.50 112 VAL A C 1
ATOM 841 O O . VAL A 1 112 ? 8.162 5.955 9.617 1.00 90.50 112 VAL A O 1
ATOM 844 N N . GLY A 1 113 ? 7.844 6.041 7.400 1.00 93.25 113 GLY A N 1
ATOM 845 C CA . GLY A 1 113 ? 8.307 4.678 7.146 1.00 93.25 113 GLY A CA 1
ATOM 846 C C . GLY A 1 113 ? 9.762 4.452 7.571 1.00 93.25 113 GLY A C 1
ATOM 847 O O . GLY A 1 113 ? 10.085 3.389 8.103 1.00 93.25 113 GLY A O 1
ATOM 848 N N . ARG A 1 114 ? 10.646 5.444 7.386 1.00 92.81 114 ARG A N 1
ATOM 849 C CA . ARG A 1 114 ? 12.043 5.388 7.849 1.00 92.81 114 ARG A CA 1
ATOM 850 C C . ARG A 1 114 ? 12.133 5.392 9.374 1.00 92.81 114 ARG A C 1
ATOM 852 O O . ARG A 1 114 ? 12.856 4.570 9.932 1.00 92.81 114 ARG A O 1
ATOM 859 N N . ALA A 1 115 ? 11.381 6.262 10.044 1.00 89.38 115 ALA A N 1
ATOM 860 C CA . ALA A 1 115 ? 11.347 6.328 11.503 1.00 89.38 115 ALA A CA 1
ATOM 861 C C . ALA A 1 115 ? 10.886 4.997 12.125 1.00 89.38 115 ALA A C 1
ATOM 863 O O . ALA A 1 115 ? 11.497 4.510 13.077 1.00 89.38 115 ALA A O 1
ATOM 864 N N . LEU A 1 116 ? 9.863 4.361 11.544 1.00 91.12 116 LEU A N 1
ATOM 865 C CA . LEU A 1 116 ? 9.401 3.033 11.962 1.00 91.12 116 LEU A CA 1
ATOM 866 C C . LEU A 1 116 ? 10.458 1.950 11.701 1.00 91.12 116 LEU A C 1
ATOM 868 O O . LEU A 1 116 ? 10.661 1.072 12.542 1.00 91.12 116 LEU A O 1
ATOM 872 N N . ALA A 1 117 ? 11.189 2.034 10.586 1.00 93.31 117 ALA A N 1
ATOM 873 C CA . ALA A 1 117 ? 12.250 1.080 10.271 1.00 93.31 117 ALA A CA 1
ATOM 874 C C . ALA A 1 117 ? 13.391 1.086 11.301 1.00 93.31 117 ALA A C 1
ATOM 876 O O . ALA A 1 117 ? 13.873 0.023 11.693 1.00 93.31 117 ALA A O 1
ATOM 877 N N . VAL A 1 118 ? 13.754 2.261 11.827 1.00 91.44 118 VAL A N 1
ATOM 878 C CA . VAL A 1 118 ? 14.722 2.392 12.935 1.00 91.44 118 VAL A CA 1
ATOM 879 C C . VAL A 1 118 ? 14.246 1.661 14.200 1.00 91.44 118 VAL A C 1
ATOM 881 O O . VAL A 1 118 ? 15.059 1.223 15.010 1.00 91.44 118 VAL A O 1
ATOM 884 N N . LYS A 1 119 ? 12.932 1.475 14.371 1.00 89.06 119 LYS A N 1
ATOM 885 C CA . LYS A 1 119 ? 12.325 0.734 15.489 1.00 89.06 119 LYS A CA 1
ATOM 886 C C . LYS A 1 119 ? 12.131 -0.760 15.204 1.00 89.06 119 LYS A C 1
ATOM 888 O O . LYS A 1 119 ? 11.446 -1.439 15.966 1.00 89.06 119 LYS A O 1
ATOM 893 N N . GLY A 1 120 ? 12.738 -1.282 14.138 1.00 90.56 120 GLY A N 1
ATOM 894 C CA . GLY A 1 120 ? 12.711 -2.705 13.795 1.00 90.56 120 GLY A CA 1
ATOM 895 C C . GLY A 1 120 ? 11.543 -3.124 12.904 1.00 90.56 120 GLY A C 1
ATOM 896 O O . GLY A 1 120 ? 11.354 -4.319 12.690 1.00 90.56 120 GLY A O 1
ATOM 897 N N . TRP A 1 121 ? 10.774 -2.174 12.366 1.00 93.81 121 TRP A N 1
ATOM 898 C CA . TRP A 1 121 ? 9.746 -2.480 11.373 1.00 93.81 121 TRP A CA 1
ATOM 899 C C . TRP A 1 121 ? 10.366 -2.679 9.989 1.00 93.81 121 TRP A C 1
ATOM 901 O O . TRP A 1 121 ? 11.319 -2.003 9.602 1.00 93.81 121 TRP A O 1
ATOM 911 N N . LYS A 1 122 ? 9.818 -3.599 9.202 1.00 95.12 122 LYS A N 1
ATOM 912 C CA . LYS A 1 122 ? 10.243 -3.823 7.819 1.00 95.12 122 LYS A CA 1
ATOM 913 C C . LYS A 1 122 ? 9.338 -3.049 6.876 1.00 95.12 122 LYS A C 1
ATOM 915 O O . LYS A 1 122 ? 8.120 -3.183 6.920 1.00 95.12 122 LYS A O 1
ATOM 920 N N . ARG A 1 123 ? 9.936 -2.232 6.011 1.00 95.81 123 ARG A N 1
ATOM 921 C CA . ARG A 1 123 ? 9.187 -1.516 4.975 1.00 95.81 123 ARG A CA 1
ATOM 922 C C . ARG A 1 123 ? 8.875 -2.464 3.826 1.00 95.81 123 ARG A C 1
ATOM 924 O O . ARG A 1 123 ? 9.763 -3.188 3.380 1.00 95.81 123 ARG A O 1
ATOM 931 N N . ARG A 1 124 ? 7.641 -2.425 3.343 1.00 96.19 124 ARG A N 1
ATOM 932 C CA . ARG A 1 124 ? 7.198 -3.084 2.112 1.00 96.19 124 ARG A CA 1
ATOM 933 C C . ARG A 1 124 ? 6.302 -2.122 1.331 1.00 96.19 124 ARG A C 1
ATOM 935 O O . ARG A 1 124 ? 5.784 -1.168 1.907 1.00 96.19 124 ARG A O 1
ATOM 942 N N . ALA A 1 125 ? 6.101 -2.372 0.046 1.00 96.06 125 ALA A N 1
ATOM 943 C CA . ALA A 1 125 ? 5.176 -1.600 -0.773 1.00 96.06 125 ALA A CA 1
ATOM 944 C C . ALA A 1 125 ? 4.404 -2.509 -1.740 1.00 96.06 125 ALA A C 1
ATOM 946 O O . ALA A 1 125 ? 4.940 -3.513 -2.213 1.00 96.06 125 ALA A O 1
ATOM 947 N N . PHE A 1 126 ? 3.161 -2.160 -2.077 1.00 96.25 126 PHE A N 1
ATOM 948 C CA . PHE A 1 126 ? 2.420 -2.858 -3.135 1.00 96.25 126 PHE A CA 1
ATOM 949 C C . PHE A 1 126 ? 3.108 -2.669 -4.489 1.00 96.25 126 PHE A C 1
ATOM 951 O O . PHE A 1 126 ? 3.221 -3.614 -5.272 1.00 96.25 126 PHE A O 1
ATOM 958 N N . ALA A 1 127 ? 3.646 -1.471 -4.738 1.00 95.06 127 ALA A N 1
ATOM 959 C CA . ALA A 1 127 ? 4.397 -1.164 -5.947 1.00 95.06 127 ALA A CA 1
ATOM 960 C C . ALA A 1 127 ? 5.683 -1.994 -6.095 1.00 95.06 127 ALA A C 1
ATOM 962 O O . ALA A 1 127 ? 6.170 -2.130 -7.215 1.00 95.06 127 ALA A O 1
ATOM 963 N N . ASP A 1 128 ? 6.224 -2.582 -5.021 1.00 95.50 128 ASP A N 1
ATOM 964 C CA . ASP A 1 128 ? 7.381 -3.479 -5.139 1.00 95.50 128 ASP A CA 1
ATOM 965 C C . ASP A 1 128 ? 7.025 -4.726 -5.955 1.00 95.50 128 ASP A C 1
ATOM 967 O O . ASP A 1 128 ? 7.835 -5.172 -6.754 1.00 95.50 128 ASP A O 1
ATOM 971 N N . LYS A 1 129 ? 5.783 -5.223 -5.882 1.00 96.81 129 LYS A N 1
ATOM 972 C CA . LYS A 1 129 ? 5.339 -6.353 -6.718 1.00 96.81 129 LYS A CA 1
ATOM 973 C C . LYS A 1 129 ? 5.165 -5.999 -8.187 1.00 96.81 129 LYS A C 1
ATOM 975 O O . LYS A 1 129 ? 5.403 -6.846 -9.044 1.00 96.81 129 LYS A O 1
ATOM 980 N N . VAL A 1 130 ? 4.836 -4.745 -8.484 1.00 97.12 130 VAL A N 1
ATOM 981 C CA . VAL A 1 130 ? 4.835 -4.234 -9.863 1.00 97.12 130 VAL A CA 1
ATOM 982 C C . VAL A 1 130 ? 6.266 -4.167 -10.403 1.00 97.12 130 VAL A C 1
ATOM 984 O O . VAL A 1 130 ? 6.518 -4.590 -11.528 1.00 97.12 130 VAL A O 1
ATOM 987 N N . LYS A 1 131 ? 7.212 -3.681 -9.588 1.00 97.56 131 LYS A N 1
ATOM 988 C CA . LYS A 1 131 ? 8.640 -3.632 -9.935 1.00 97.56 131 LYS A CA 1
ATOM 989 C C . LYS A 1 131 ? 9.224 -5.027 -10.134 1.00 97.56 131 LYS A C 1
ATOM 991 O O . LYS A 1 131 ? 9.842 -5.253 -11.165 1.00 97.56 131 LYS A O 1
ATOM 996 N N . ASP A 1 132 ? 8.988 -5.953 -9.201 1.00 96.81 132 ASP A N 1
ATOM 997 C CA . ASP A 1 132 ? 9.433 -7.351 -9.289 1.00 96.81 132 ASP A CA 1
ATOM 998 C C . ASP A 1 132 ? 8.956 -7.976 -10.611 1.00 96.81 132 ASP A C 1
ATOM 1000 O O . ASP A 1 132 ? 9.738 -8.573 -11.350 1.00 96.81 132 ASP A O 1
ATOM 1004 N N . PHE A 1 133 ? 7.675 -7.785 -10.945 1.00 97.75 133 PHE A N 1
ATOM 1005 C CA . PHE A 1 133 ? 7.085 -8.294 -12.181 1.00 97.75 133 PHE A CA 1
ATOM 1006 C C . PHE A 1 133 ? 7.760 -7.712 -13.432 1.00 97.75 133 PHE A C 1
ATOM 1008 O O . PHE A 1 133 ? 8.165 -8.463 -14.318 1.00 97.75 133 PHE A O 1
ATOM 1015 N N . LEU A 1 134 ? 7.912 -6.386 -13.507 1.00 97.94 134 LEU A N 1
ATOM 1016 C CA . LEU A 1 134 ? 8.524 -5.729 -14.666 1.00 97.94 134 LEU A CA 1
ATOM 1017 C C . LEU A 1 134 ? 10.017 -6.026 -14.801 1.00 97.94 134 LEU A C 1
ATOM 1019 O O . LEU A 1 134 ? 10.497 -6.170 -15.921 1.00 97.94 134 LEU A O 1
ATOM 1023 N N . TYR A 1 135 ? 10.733 -6.148 -13.685 1.00 98.00 135 TYR A N 1
ATOM 1024 C CA . TYR A 1 135 ? 12.140 -6.538 -13.678 1.00 98.00 135 TYR A CA 1
ATOM 1025 C C . TYR A 1 135 ? 12.324 -7.919 -14.314 1.00 98.00 135 TYR A C 1
ATOM 1027 O O . TYR A 1 135 ? 13.172 -8.085 -15.182 1.00 98.00 135 TYR A O 1
ATOM 1035 N N . VAL A 1 136 ? 11.480 -8.891 -13.946 1.00 97.62 136 VAL A N 1
ATOM 1036 C CA . VAL A 1 136 ? 11.536 -10.251 -14.506 1.00 97.62 136 VAL A CA 1
ATOM 1037 C C . VAL A 1 136 ? 11.079 -10.291 -15.965 1.00 97.62 136 VAL A C 1
ATOM 1039 O O . VAL A 1 136 ? 11.687 -10.987 -16.773 1.00 97.62 136 VAL A O 1
ATOM 1042 N N . MET A 1 137 ? 10.033 -9.540 -16.324 1.00 97.69 137 MET A N 1
ATOM 1043 C CA . MET A 1 137 ? 9.604 -9.403 -17.723 1.00 97.69 137 MET A CA 1
ATOM 1044 C C . MET A 1 137 ? 10.683 -8.760 -18.601 1.00 97.69 137 MET A C 1
ATOM 1046 O O . MET A 1 137 ? 10.728 -9.038 -19.796 1.00 97.69 137 MET A O 1
ATOM 1050 N N . ASN A 1 138 ? 11.514 -7.903 -18.000 1.00 97.06 138 ASN A N 1
ATOM 1051 C CA . ASN A 1 138 ? 12.653 -7.222 -18.601 1.00 97.06 138 ASN A CA 1
ATOM 1052 C C . ASN A 1 138 ? 12.380 -6.662 -20.015 1.00 97.06 138 ASN A C 1
ATOM 1054 O O . ASN A 1 138 ? 13.029 -7.071 -20.983 1.00 97.06 138 ASN A O 1
ATOM 1058 N N . PRO A 1 139 ? 11.400 -5.756 -20.176 1.00 96.44 139 PRO A N 1
ATOM 1059 C CA . PRO A 1 139 ? 11.128 -5.163 -21.475 1.00 96.44 139 PRO A CA 1
ATOM 1060 C C . PRO A 1 139 ? 12.305 -4.304 -21.951 1.00 96.44 139 PRO A C 1
ATOM 1062 O O . PRO A 1 139 ? 13.009 -3.680 -21.152 1.00 96.44 139 PRO A O 1
ATOM 1065 N N . LEU A 1 140 ? 12.465 -4.239 -23.274 1.00 95.44 140 LEU A N 1
ATOM 1066 C CA . LEU A 1 140 ? 13.308 -3.242 -23.920 1.00 95.44 140 LEU A CA 1
ATOM 1067 C C . LEU A 1 140 ? 12.544 -1.920 -24.002 1.00 95.44 140 LEU A C 1
ATOM 1069 O O . LEU A 1 140 ? 11.411 -1.884 -24.491 1.00 95.44 140 LEU A O 1
ATOM 1073 N N . LEU A 1 141 ? 13.161 -0.851 -23.517 1.00 92.00 141 LEU A N 1
ATOM 1074 C CA . LEU A 1 141 ? 12.630 0.505 -23.544 1.00 92.00 141 LEU A CA 1
ATOM 1075 C C . LEU A 1 141 ? 13.432 1.349 -24.536 1.00 92.00 141 LEU A C 1
ATOM 1077 O O . LEU A 1 141 ? 14.638 1.145 -24.647 1.00 92.00 141 LEU A O 1
ATOM 1081 N N . PRO A 1 142 ? 12.789 2.270 -25.271 1.00 90.06 142 PRO A N 1
ATOM 1082 C CA . PRO A 1 142 ? 13.493 3.132 -26.209 1.00 90.06 142 PRO A CA 1
ATOM 1083 C C . PRO A 1 142 ? 14.481 4.037 -25.470 1.00 90.06 142 PRO A C 1
ATOM 1085 O O . PRO A 1 142 ? 14.148 4.616 -24.434 1.00 90.06 142 PRO A O 1
ATOM 1088 N N . ASP A 1 143 ? 15.680 4.153 -26.027 1.00 85.25 143 ASP A N 1
ATOM 1089 C CA . ASP A 1 143 ? 16.689 5.116 -25.610 1.00 85.25 143 ASP A CA 1
ATOM 1090 C C . ASP A 1 143 ? 16.490 6.406 -26.416 1.00 85.25 143 ASP A C 1
ATOM 1092 O O . ASP A 1 143 ? 16.643 6.415 -27.642 1.00 85.25 143 ASP A O 1
ATOM 1096 N N . GLU A 1 144 ? 16.097 7.484 -25.735 1.00 78.00 144 GLU A N 1
ATOM 1097 C CA . GLU A 1 144 ? 15.841 8.775 -26.380 1.00 78.00 144 GLU A CA 1
ATOM 1098 C C . GLU A 1 144 ? 17.129 9.494 -26.818 1.00 78.00 144 GLU A C 1
ATOM 1100 O O . GLU A 1 144 ? 17.059 10.379 -27.671 1.00 78.00 144 GLU A O 1
ATOM 1105 N N . GLU A 1 145 ? 18.296 9.123 -26.279 1.00 79.81 145 GLU A N 1
ATOM 1106 C CA . GLU A 1 145 ? 19.576 9.774 -26.578 1.00 79.81 145 GLU A CA 1
ATOM 1107 C C . GLU A 1 145 ? 20.297 9.121 -27.766 1.00 79.81 145 GLU A C 1
ATOM 1109 O O . GLU A 1 145 ? 20.851 9.835 -28.604 1.00 79.81 145 GLU A O 1
ATOM 1114 N N . ASP A 1 146 ? 20.253 7.789 -27.880 1.00 80.25 146 ASP A N 1
ATOM 1115 C CA . ASP A 1 146 ? 20.986 7.033 -28.917 1.00 80.25 146 ASP A CA 1
ATOM 1116 C C . ASP A 1 146 ? 20.075 6.386 -29.983 1.00 80.25 146 ASP A C 1
ATOM 1118 O O . ASP A 1 146 ? 20.518 5.599 -30.820 1.00 80.25 146 ASP A O 1
ATOM 1122 N N . ASN A 1 147 ? 18.769 6.694 -29.975 1.00 75.81 147 ASN A N 1
ATOM 1123 C CA . ASN A 1 147 ? 17.769 6.115 -30.890 1.00 75.81 147 ASN A CA 1
ATOM 1124 C C . ASN A 1 147 ? 17.772 4.564 -30.882 1.00 75.81 147 ASN A C 1
ATOM 1126 O O . ASN A 1 147 ? 17.429 3.908 -31.873 1.00 75.81 147 ASN A O 1
ATOM 1130 N N . GLY A 1 148 ? 18.214 3.996 -29.758 1.00 86.06 148 GLY A N 1
ATOM 1131 C CA . GLY A 1 148 ? 18.379 2.574 -29.498 1.00 86.06 148 GLY A CA 1
ATOM 1132 C C . GLY A 1 148 ? 17.323 2.050 -28.530 1.00 86.06 148 GLY A C 1
ATOM 1133 O O . GLY A 1 148 ? 16.237 2.613 -28.390 1.00 86.06 148 GLY A O 1
ATOM 1134 N N . ALA A 1 149 ? 17.632 0.946 -27.854 1.00 90.44 149 ALA A N 1
ATOM 1135 C CA . ALA A 1 149 ? 16.808 0.445 -26.764 1.00 90.44 149 ALA A CA 1
ATOM 1136 C C . ALA A 1 149 ? 17.679 -0.135 -25.652 1.00 90.44 149 ALA A C 1
ATOM 1138 O O . ALA A 1 149 ? 18.670 -0.814 -25.928 1.00 90.44 149 ALA A O 1
ATOM 1139 N N . TYR A 1 150 ? 17.267 0.080 -24.408 1.00 90.50 150 TYR A N 1
ATOM 1140 C CA . TYR A 1 150 ? 17.921 -0.465 -23.226 1.00 90.50 150 TYR A CA 1
ATOM 1141 C C . TYR A 1 150 ? 17.029 -1.492 -22.528 1.00 90.50 150 TYR A C 1
ATOM 1143 O O . TYR A 1 150 ? 15.801 -1.478 -22.629 1.00 90.50 150 TYR A O 1
ATOM 1151 N N . SER A 1 151 ? 17.666 -2.424 -21.825 1.00 95.44 151 SER A N 1
ATOM 1152 C CA . SER A 1 151 ? 16.987 -3.421 -20.999 1.00 95.44 151 SER A CA 1
ATOM 1153 C C . SER A 1 151 ? 16.648 -2.809 -19.648 1.00 95.44 151 SER A C 1
ATOM 1155 O O . SER A 1 151 ? 17.537 -2.339 -18.943 1.00 95.44 151 SER A O 1
ATOM 1157 N N . LEU A 1 152 ? 15.372 -2.875 -19.254 1.00 96.06 152 LEU A N 1
ATOM 1158 C CA . LEU A 1 152 ? 14.940 -2.362 -17.954 1.00 96.06 152 LEU A CA 1
ATOM 1159 C C . LEU A 1 152 ? 15.725 -2.994 -16.794 1.00 96.06 152 LEU A C 1
ATOM 1161 O O . LEU A 1 152 ? 16.128 -2.287 -15.876 1.00 96.06 152 LEU A O 1
ATOM 1165 N N . ALA A 1 153 ? 15.947 -4.311 -16.821 1.00 97.12 153 ALA A N 1
ATOM 1166 C CA . ALA A 1 153 ? 16.689 -4.994 -15.766 1.00 97.12 153 ALA A CA 1
ATOM 1167 C C . ALA A 1 153 ? 18.159 -4.550 -15.714 1.00 97.12 153 ALA A C 1
ATOM 1169 O O . ALA A 1 153 ? 18.660 -4.304 -14.623 1.00 97.12 153 ALA A O 1
ATOM 1170 N N . ALA A 1 154 ? 18.818 -4.379 -16.867 1.00 95.75 154 ALA A N 1
ATOM 1171 C CA . ALA A 1 154 ? 20.210 -3.926 -16.920 1.00 95.75 154 ALA A CA 1
ATOM 1172 C C . ALA A 1 154 ? 20.388 -2.532 -16.292 1.00 95.75 154 ALA A C 1
ATOM 1174 O O . ALA A 1 154 ? 21.297 -2.323 -15.490 1.00 95.75 154 ALA A O 1
ATOM 1175 N N . ASP A 1 155 ? 19.478 -1.604 -16.587 1.00 94.88 155 ASP A N 1
ATOM 1176 C CA . ASP A 1 155 ? 19.487 -0.266 -15.993 1.00 94.88 155 ASP A CA 1
ATOM 1177 C C . ASP A 1 155 ? 19.181 -0.300 -14.495 1.00 94.88 155 ASP A C 1
ATOM 1179 O O . ASP A 1 155 ? 19.811 0.406 -13.703 1.00 94.88 155 ASP A O 1
ATOM 1183 N N . VAL A 1 156 ? 18.229 -1.138 -14.074 1.00 96.31 156 VAL A N 1
ATOM 1184 C CA . VAL A 1 156 ? 17.928 -1.326 -12.649 1.00 96.31 156 VAL A CA 1
ATOM 1185 C C . VAL A 1 156 ? 19.132 -1.907 -11.907 1.00 96.31 156 VAL A C 1
ATOM 1187 O O . VAL A 1 156 ? 19.402 -1.467 -10.791 1.00 96.31 156 VAL A O 1
ATOM 1190 N N . ASP A 1 157 ? 19.877 -2.834 -12.505 1.00 96.62 157 ASP A N 1
ATOM 1191 C CA . ASP A 1 157 ? 21.091 -3.394 -11.906 1.00 96.62 157 ASP A CA 1
ATOM 1192 C C . ASP A 1 157 ? 22.214 -2.348 -11.808 1.00 96.62 157 ASP A C 1
ATOM 1194 O O . ASP A 1 157 ? 22.961 -2.332 -10.828 1.00 96.62 157 ASP A O 1
ATOM 1198 N N . ALA A 1 158 ? 22.318 -1.448 -12.792 1.00 94.69 158 ALA A N 1
ATOM 1199 C CA . ALA A 1 158 ? 23.344 -0.408 -12.835 1.00 94.69 158 ALA A CA 1
ATOM 1200 C C . ALA A 1 158 ? 23.057 0.778 -11.895 1.00 94.69 158 ALA A C 1
ATOM 1202 O O . ALA A 1 158 ? 23.967 1.275 -11.228 1.00 94.69 158 ALA A O 1
ATOM 1203 N N . PHE A 1 159 ? 21.805 1.239 -11.832 1.00 94.62 159 PHE A N 1
ATOM 1204 C CA . PHE A 1 159 ? 21.440 2.509 -11.184 1.00 94.62 159 PHE A CA 1
ATOM 1205 C C . PHE A 1 159 ? 20.434 2.358 -10.039 1.00 94.62 159 PHE A C 1
ATOM 1207 O O . PHE A 1 159 ? 20.242 3.279 -9.242 1.00 94.62 159 PHE A O 1
ATOM 1214 N N . GLY A 1 160 ? 19.791 1.197 -9.927 1.00 94.75 160 GLY A N 1
ATOM 1215 C CA . GLY A 1 160 ? 18.745 0.942 -8.950 1.00 94.75 160 GLY A CA 1
ATOM 1216 C C . GLY A 1 160 ? 17.401 1.577 -9.312 1.00 94.75 160 GLY A C 1
ATOM 1217 O O . GLY A 1 160 ? 17.288 2.571 -10.031 1.00 94.75 160 GLY A O 1
ATOM 1218 N N . TRP A 1 161 ? 16.336 1.024 -8.733 1.00 94.56 161 TRP A N 1
ATOM 1219 C CA . TRP A 1 161 ? 14.966 1.484 -8.975 1.00 94.56 161 TRP A CA 1
ATOM 1220 C C . TRP A 1 161 ? 14.721 2.957 -8.644 1.00 94.56 161 TRP A C 1
ATOM 1222 O O . TRP A 1 161 ? 13.830 3.562 -9.238 1.00 94.56 161 TRP A O 1
ATOM 1232 N N . ASP A 1 162 ? 15.445 3.528 -7.678 1.00 90.94 162 ASP A N 1
ATOM 1233 C CA . ASP A 1 162 ? 15.226 4.913 -7.259 1.00 90.94 162 ASP A CA 1
ATOM 1234 C C . ASP A 1 162 ? 15.593 5.929 -8.342 1.00 90.94 162 ASP A C 1
ATOM 1236 O O . ASP A 1 162 ? 14.893 6.939 -8.452 1.00 90.94 162 ASP A O 1
ATOM 1240 N N . GLU A 1 163 ? 16.594 5.631 -9.172 1.00 92.88 163 GLU A N 1
ATOM 1241 C CA . GLU A 1 163 ? 16.963 6.447 -10.329 1.00 92.88 163 GLU A CA 1
ATOM 1242 C C . GLU A 1 163 ? 16.130 6.082 -11.559 1.00 92.88 163 GLU A C 1
ATOM 1244 O O . GLU A 1 163 ? 15.456 6.948 -12.118 1.00 92.88 163 GLU A O 1
ATOM 1249 N N . VAL A 1 164 ? 16.060 4.796 -11.912 1.00 93.56 164 VAL A N 1
ATOM 1250 C CA . VAL A 1 164 ? 15.417 4.333 -13.157 1.00 93.56 164 VAL A CA 1
ATOM 1251 C C . VAL A 1 164 ? 13.929 4.699 -13.224 1.00 93.56 164 VAL A C 1
ATOM 1253 O O . VAL A 1 164 ? 13.414 5.087 -14.270 1.00 93.56 164 VAL A O 1
ATOM 1256 N N . LYS A 1 165 ? 13.207 4.685 -12.093 1.00 92.56 165 LYS A N 1
ATOM 1257 C CA . LYS A 1 165 ? 11.776 5.059 -12.056 1.00 92.56 165 LYS A CA 1
ATOM 1258 C C . LYS A 1 165 ? 11.500 6.541 -12.352 1.00 92.56 165 LYS A C 1
ATOM 1260 O O . LYS A 1 165 ? 10.329 6.925 -12.430 1.00 92.56 165 LYS A O 1
ATOM 1265 N N . LYS A 1 166 ? 12.533 7.391 -12.409 1.00 90.56 166 LYS A N 1
ATOM 1266 C CA . LYS A 1 166 ? 12.403 8.813 -12.765 1.00 90.56 166 LYS A CA 1
ATOM 1267 C C . LYS A 1 166 ? 12.296 9.004 -14.276 1.00 90.56 166 LYS A C 1
ATOM 1269 O O . LYS A 1 166 ? 11.771 10.032 -14.697 1.00 90.56 166 LYS A O 1
ATOM 1274 N N . TYR A 1 167 ? 12.743 8.030 -15.072 1.00 91.19 167 TYR A N 1
ATOM 1275 C CA . TYR A 1 167 ? 12.630 8.083 -16.525 1.00 91.19 167 TYR A CA 1
ATOM 1276 C C . TYR A 1 167 ? 11.147 8.067 -16.929 1.00 91.19 167 TYR A C 1
ATOM 1278 O O . TYR A 1 167 ? 10.402 7.204 -16.446 1.00 91.19 167 TYR A O 1
ATOM 1286 N N . PRO A 1 168 ? 10.683 8.998 -17.788 1.00 88.50 168 PRO A N 1
ATOM 1287 C CA . PRO A 1 168 ? 9.266 9.118 -18.133 1.00 88.50 168 PRO A CA 1
ATOM 1288 C C . PRO A 1 168 ? 8.646 7.809 -18.640 1.00 88.50 168 PRO A C 1
ATOM 1290 O O . PRO A 1 168 ? 7.605 7.397 -18.127 1.00 88.50 168 PRO A O 1
ATOM 1293 N N . GLY A 1 169 ? 9.325 7.107 -19.556 1.00 91.12 169 GLY A N 1
ATOM 1294 C CA . GLY A 1 169 ? 8.849 5.834 -20.109 1.00 91.12 169 GLY A CA 1
ATOM 1295 C C . GLY A 1 169 ? 8.733 4.717 -19.065 1.00 91.12 169 GLY A C 1
ATOM 1296 O O . GLY A 1 169 ? 7.734 3.999 -19.028 1.00 91.12 169 GLY A O 1
ATOM 1297 N N . VAL A 1 170 ? 9.697 4.612 -18.143 1.00 94.25 170 VAL A N 1
ATOM 1298 C CA . VAL A 1 170 ? 9.637 3.646 -17.029 1.00 94.25 170 VAL A CA 1
ATOM 1299 C C . VAL A 1 170 ? 8.487 3.986 -16.083 1.00 94.25 170 VAL A C 1
ATOM 1301 O O . VAL A 1 170 ? 7.764 3.098 -15.624 1.00 94.25 170 VAL A O 1
ATOM 1304 N N . ARG A 1 171 ? 8.298 5.273 -15.775 1.00 91.88 171 ARG A N 1
ATOM 1305 C CA . ARG A 1 171 ? 7.221 5.726 -14.893 1.00 91.88 171 ARG A CA 1
ATOM 1306 C C . ARG A 1 171 ? 5.846 5.416 -15.479 1.00 91.88 171 ARG A C 1
ATOM 1308 O O . ARG A 1 171 ? 4.993 4.915 -14.746 1.00 91.88 171 ARG A O 1
ATOM 1315 N N . GLU A 1 172 ? 5.644 5.681 -16.766 1.00 92.00 172 GLU A N 1
ATOM 1316 C CA . GLU A 1 172 ? 4.410 5.325 -17.470 1.00 92.00 172 GLU A CA 1
ATOM 1317 C C . GLU A 1 172 ? 4.193 3.806 -17.447 1.00 92.00 172 GLU A C 1
ATOM 1319 O O . GLU A 1 172 ? 3.116 3.334 -17.074 1.00 92.00 172 GLU A O 1
ATOM 1324 N N . LEU A 1 173 ? 5.235 3.027 -17.754 1.00 95.31 173 LEU A N 1
ATOM 1325 C CA . LEU A 1 173 ? 5.174 1.568 -17.742 1.00 95.31 173 LEU A CA 1
ATOM 1326 C C . LEU A 1 173 ? 4.762 1.021 -16.367 1.00 95.31 173 LEU A C 1
ATOM 1328 O O . LEU A 1 173 ? 3.886 0.159 -16.286 1.00 95.31 173 LEU A O 1
ATOM 1332 N N . LEU A 1 174 ? 5.332 1.546 -15.278 1.00 95.38 174 LEU A N 1
ATOM 1333 C CA . LEU A 1 174 ? 4.956 1.183 -13.907 1.00 95.38 174 LEU A CA 1
ATOM 1334 C C . LEU A 1 174 ? 3.480 1.492 -13.613 1.00 95.38 174 LEU A C 1
ATOM 1336 O O . LEU A 1 174 ? 2.790 0.678 -12.999 1.00 95.38 174 LEU A O 1
ATOM 1340 N N . GLN A 1 175 ? 2.980 2.650 -14.050 1.00 92.25 175 GLN A N 1
ATOM 1341 C CA . GLN A 1 175 ? 1.590 3.064 -13.827 1.00 92.25 175 GLN A CA 1
ATOM 1342 C C . GLN A 1 175 ? 0.598 2.194 -14.604 1.00 92.25 175 GLN A C 1
ATOM 1344 O O . GLN A 1 175 ? -0.376 1.697 -14.020 1.00 92.25 175 GLN A O 1
ATOM 1349 N N . ARG A 1 176 ? 0.875 1.956 -15.891 1.00 94.06 176 ARG A N 1
ATOM 1350 C CA . ARG A 1 176 ? 0.057 1.111 -16.771 1.00 94.06 176 ARG A CA 1
ATOM 1351 C C . ARG A 1 176 ? 0.085 -0.341 -16.325 1.00 94.06 176 ARG A C 1
ATOM 1353 O O . ARG A 1 176 ? -0.970 -0.960 -16.213 1.00 94.06 176 ARG A O 1
ATOM 1360 N N . CYS A 1 177 ? 1.255 -0.865 -15.962 1.00 96.12 177 CYS A N 1
ATOM 1361 C CA . CYS A 1 177 ? 1.370 -2.200 -15.386 1.00 96.12 177 CYS A CA 1
ATOM 1362 C C . CYS A 1 177 ? 0.577 -2.303 -14.078 1.00 96.12 177 CYS A C 1
ATOM 1364 O O . CYS A 1 177 ? -0.216 -3.222 -13.902 1.00 96.12 177 CYS A O 1
ATOM 1366 N N . GLY A 1 178 ? 0.739 -1.338 -13.170 1.00 93.75 178 GLY A N 1
ATOM 1367 C CA . GLY A 1 178 ? 0.080 -1.349 -11.867 1.00 93.75 178 GLY A CA 1
ATOM 1368 C C . GLY A 1 178 ? -1.444 -1.202 -11.930 1.00 93.75 178 GLY A C 1
ATOM 1369 O O . GLY A 1 178 ? -2.140 -1.757 -11.078 1.00 93.75 178 GLY A O 1
ATOM 1370 N N . THR A 1 179 ? -1.983 -0.488 -12.919 1.00 90.25 179 THR A N 1
ATOM 1371 C CA . THR A 1 179 ? -3.420 -0.160 -12.983 1.00 90.25 179 THR A CA 1
ATOM 1372 C C . THR A 1 179 ? -4.117 -0.867 -14.138 1.00 90.25 179 THR A C 1
ATOM 1374 O O . THR A 1 179 ? -4.958 -1.730 -13.901 1.00 90.25 179 THR A O 1
ATOM 1377 N N . GLU A 1 180 ? -3.754 -0.543 -15.377 1.00 91.69 180 GLU A N 1
ATOM 1378 C CA . GLU A 1 180 ? -4.424 -1.065 -16.569 1.00 91.69 180 GLU A CA 1
ATOM 1379 C C . GLU A 1 180 ? -4.193 -2.564 -16.728 1.00 91.69 180 GLU A C 1
ATOM 1381 O O . GLU A 1 180 ? -5.147 -3.333 -16.756 1.00 91.69 180 GLU A O 1
ATOM 1386 N N . ALA A 1 181 ? -2.934 -3.001 -16.782 1.00 94.31 181 ALA A N 1
ATOM 1387 C CA . ALA A 1 181 ? -2.629 -4.408 -17.000 1.00 94.31 181 ALA A CA 1
ATOM 1388 C C . ALA A 1 181 ? -2.899 -5.243 -15.743 1.00 94.31 181 ALA A C 1
ATOM 1390 O O . ALA A 1 181 ? -3.550 -6.276 -15.807 1.00 94.31 181 ALA A O 1
ATOM 1391 N N . GLY A 1 182 ? -2.438 -4.791 -14.578 1.00 95.31 182 GLY A N 1
ATOM 1392 C CA . GLY A 1 182 ? -2.630 -5.506 -13.323 1.00 95.31 182 GLY A CA 1
ATOM 1393 C C . GLY A 1 182 ? -4.088 -5.499 -12.881 1.00 95.31 182 GLY A C 1
ATOM 1394 O O . GLY A 1 182 ? -4.767 -6.522 -12.920 1.00 95.31 182 GLY A O 1
ATOM 1395 N N . ARG A 1 183 ? -4.587 -4.343 -12.434 1.00 91.81 183 ARG A N 1
ATOM 1396 C CA . ARG A 1 183 ? -5.889 -4.276 -11.753 1.00 91.81 183 ARG A CA 1
ATOM 1397 C C . ARG A 1 183 ? -7.071 -4.484 -12.687 1.00 91.81 183 ARG A C 1
ATOM 1399 O O . ARG A 1 183 ? -8.011 -5.163 -12.282 1.00 91.81 183 ARG A O 1
ATOM 1406 N N . HIS A 1 184 ? -7.060 -3.916 -13.895 1.00 91.56 184 HIS A N 1
ATOM 1407 C CA . HIS A 1 184 ? -8.215 -4.051 -14.792 1.00 91.56 184 HIS A CA 1
ATOM 1408 C C . HIS A 1 184 ? -8.297 -5.435 -15.452 1.00 91.56 184 HIS A C 1
ATOM 1410 O O . HIS A 1 184 ? -9.408 -5.910 -15.671 1.00 91.56 184 HIS A O 1
ATOM 1416 N N . ILE A 1 185 ? -7.164 -6.093 -15.744 1.00 95.62 185 ILE A N 1
ATOM 1417 C CA . ILE A 1 185 ? -7.167 -7.416 -16.401 1.00 95.62 185 ILE A CA 1
ATOM 1418 C C . ILE A 1 185 ? -7.154 -8.559 -15.380 1.00 95.62 185 ILE A C 1
ATOM 1420 O O . ILE A 1 185 ? -7.957 -9.482 -15.493 1.00 95.62 185 ILE A O 1
ATOM 1424 N N . LEU A 1 186 ? -6.255 -8.524 -14.390 1.00 93.62 186 LEU A N 1
ATOM 1425 C CA . LEU A 1 186 ? -6.072 -9.626 -13.429 1.00 93.62 186 LEU A CA 1
ATOM 1426 C C . LEU A 1 186 ? -6.955 -9.486 -12.182 1.00 93.62 186 LEU A C 1
ATOM 1428 O O . LEU A 1 186 ? -7.187 -10.462 -11.471 1.00 93.62 186 LEU A O 1
ATOM 1432 N N . GLY A 1 187 ? -7.466 -8.281 -11.933 1.00 91.62 187 GLY A N 1
ATOM 1433 C CA . GLY A 1 187 ? -8.387 -7.976 -10.846 1.00 91.62 187 GLY A CA 1
ATOM 1434 C C . GLY A 1 187 ? -7.810 -7.003 -9.812 1.00 91.62 187 GLY A C 1
ATOM 1435 O O . GLY A 1 187 ? -6.592 -6.894 -9.643 1.00 91.62 187 GLY A O 1
ATOM 1436 N N . PRO A 1 188 ? -8.683 -6.292 -9.075 1.00 91.06 188 PRO A N 1
ATOM 1437 C CA . PRO A 1 188 ? -8.296 -5.162 -8.228 1.00 91.06 188 PRO A CA 1
ATOM 1438 C C . PRO A 1 188 ? -7.324 -5.534 -7.100 1.00 91.06 188 PRO A C 1
ATOM 1440 O O . PRO A 1 188 ? -6.523 -4.689 -6.693 1.00 91.06 188 PRO A O 1
ATOM 1443 N N . ASP A 1 189 ? -7.366 -6.785 -6.635 1.00 94.44 189 ASP A N 1
ATOM 1444 C CA . ASP A 1 189 ? -6.574 -7.301 -5.514 1.00 94.44 189 ASP A CA 1
ATOM 1445 C C . ASP A 1 189 ? -5.254 -7.960 -5.935 1.00 94.44 189 ASP A C 1
ATOM 1447 O O . ASP A 1 189 ? -4.549 -8.487 -5.081 1.00 94.44 189 ASP A O 1
ATOM 1451 N N . VAL A 1 190 ? -4.876 -7.937 -7.220 1.00 96.38 190 VAL A N 1
ATOM 1452 C CA . VAL A 1 190 ? -3.679 -8.651 -7.708 1.00 96.38 190 VAL A CA 1
ATOM 1453 C C . VAL A 1 190 ? -2.410 -8.302 -6.918 1.00 96.38 190 VAL A C 1
ATOM 1455 O O . VAL A 1 190 ? -1.698 -9.197 -6.465 1.00 96.38 190 VAL A O 1
ATOM 1458 N N . TRP A 1 191 ? -2.163 -7.015 -6.660 1.00 97.00 191 TRP A N 1
ATOM 1459 C CA . TRP A 1 191 ? -0.971 -6.559 -5.934 1.00 97.00 191 TRP A CA 1
ATOM 1460 C C . TRP A 1 191 ? -1.080 -6.757 -4.423 1.00 97.00 191 TRP A C 1
ATOM 1462 O O . TRP A 1 191 ? -0.070 -6.977 -3.758 1.00 97.00 191 TRP A O 1
ATOM 1472 N N . VAL A 1 192 ? -2.304 -6.738 -3.887 1.00 95.88 192 VAL A N 1
ATOM 1473 C CA . VAL A 1 192 ? -2.579 -7.086 -2.488 1.00 95.88 192 VAL A CA 1
ATOM 1474 C C . VAL A 1 192 ? -2.235 -8.553 -2.257 1.00 95.88 192 VAL A C 1
ATOM 1476 O O . VAL A 1 192 ? -1.426 -8.874 -1.389 1.00 95.88 192 VAL A O 1
ATOM 1479 N N . ASN A 1 193 ? -2.791 -9.436 -3.085 1.00 94.81 193 ASN A N 1
ATOM 1480 C CA . ASN A 1 193 ? -2.553 -10.870 -3.017 1.00 94.81 193 ASN A CA 1
ATOM 1481 C C . ASN A 1 193 ? -1.066 -11.186 -3.201 1.00 94.81 193 ASN A C 1
ATOM 1483 O O . ASN A 1 193 ? -0.505 -11.932 -2.404 1.00 94.81 193 ASN A O 1
ATOM 1487 N N . ALA A 1 194 ? -0.405 -10.561 -4.180 1.00 95.50 194 ALA A N 1
ATOM 1488 C CA . ALA A 1 194 ? 1.022 -10.757 -4.424 1.00 95.50 194 ALA A CA 1
ATOM 1489 C C . ALA A 1 194 ? 1.907 -10.309 -3.246 1.00 95.50 194 ALA A C 1
ATOM 1491 O O . ALA A 1 194 ? 2.896 -10.973 -2.934 1.00 95.50 194 ALA A O 1
ATOM 1492 N N . LEU A 1 195 ? 1.580 -9.195 -2.577 1.00 96.31 195 LEU A N 1
ATOM 1493 C CA . LEU A 1 195 ? 2.350 -8.728 -1.422 1.00 96.31 195 LEU A CA 1
ATOM 1494 C C . LEU A 1 195 ? 2.195 -9.675 -0.225 1.00 96.31 195 LEU A C 1
ATOM 1496 O O . LEU A 1 195 ? 3.188 -10.028 0.413 1.00 96.31 195 LEU A O 1
ATOM 1500 N N . PHE A 1 196 ? 0.961 -10.081 0.073 1.00 94.06 196 PHE A N 1
ATOM 1501 C CA . PHE A 1 196 ? 0.648 -10.896 1.248 1.00 94.06 196 PHE A CA 1
ATOM 1502 C C . PHE A 1 196 ? 0.826 -12.405 1.039 1.00 94.06 196 PHE A C 1
ATOM 1504 O O . PHE A 1 196 ? 0.751 -13.157 2.005 1.00 94.06 196 PHE A O 1
ATOM 1511 N N . GLN A 1 197 ? 1.118 -12.873 -0.176 1.00 89.88 197 GLN A N 1
ATOM 1512 C CA . GLN A 1 197 ? 1.382 -14.292 -0.440 1.00 89.88 197 GLN A CA 1
ATOM 1513 C C . GLN A 1 197 ? 2.489 -14.868 0.465 1.00 89.88 197 GLN A C 1
ATOM 1515 O O . GLN A 1 197 ? 2.385 -16.008 0.906 1.00 89.88 197 GLN A O 1
ATOM 1520 N N . GLY A 1 198 ? 3.521 -14.074 0.774 1.00 78.50 198 GLY A N 1
ATOM 1521 C CA . GLY A 1 198 ? 4.625 -14.450 1.668 1.00 78.50 198 GLY A CA 1
ATOM 1522 C C . GLY A 1 198 ? 4.459 -13.988 3.120 1.00 78.50 198 GLY A C 1
ATOM 1523 O O . GLY A 1 198 ? 5.439 -13.950 3.856 1.00 78.50 198 GLY A O 1
ATOM 1524 N N . GLU A 1 199 ? 3.262 -13.569 3.541 1.00 87.12 199 GLU A N 1
ATOM 1525 C CA . GLU A 1 199 ? 3.027 -12.994 4.876 1.00 87.12 199 GLU A CA 1
ATOM 1526 C C . GLU A 1 199 ? 3.410 -13.936 6.024 1.00 87.12 199 GLU A C 1
ATOM 1528 O O . GLU A 1 199 ? 3.939 -13.490 7.040 1.00 87.12 199 GLU A O 1
ATOM 1533 N N . GLY A 1 200 ? 3.200 -15.244 5.853 1.00 80.75 200 GLY A N 1
ATOM 1534 C CA . GLY A 1 200 ? 3.551 -16.252 6.860 1.00 80.75 200 GLY A CA 1
ATOM 1535 C C . GLY A 1 200 ? 5.050 -16.346 7.166 1.00 80.75 200 GLY A C 1
ATOM 1536 O O . GLY A 1 200 ? 5.422 -16.885 8.204 1.00 80.75 200 GLY A O 1
ATOM 1537 N N . GLU A 1 201 ? 5.901 -15.802 6.295 1.00 82.81 201 GLU A N 1
ATOM 1538 C CA . GLU A 1 201 ? 7.361 -15.797 6.437 1.00 82.81 201 GLU A CA 1
ATOM 1539 C C . GLU A 1 201 ? 7.889 -14.491 7.052 1.00 82.81 201 GLU A C 1
ATOM 1541 O O . GLU A 1 201 ? 9.097 -14.313 7.200 1.00 82.81 201 GLU A O 1
ATOM 1546 N N . TRP A 1 202 ? 7.013 -13.539 7.387 1.00 88.94 202 TRP A N 1
ATOM 1547 C CA . TRP A 1 202 ? 7.439 -12.258 7.944 1.00 88.94 202 TRP A CA 1
ATOM 1548 C C . TRP A 1 202 ? 7.911 -12.421 9.394 1.00 88.94 202 TRP A C 1
ATOM 1550 O O . TRP A 1 202 ? 7.150 -12.786 10.289 1.00 88.94 202 TRP A O 1
ATOM 1560 N N . ASP A 1 203 ? 9.180 -12.096 9.628 1.00 87.06 203 ASP A N 1
ATOM 1561 C CA . ASP A 1 203 ? 9.881 -12.220 10.912 1.00 87.06 203 ASP A CA 1
ATOM 1562 C C . ASP A 1 203 ? 9.794 -10.960 11.791 1.00 87.06 203 ASP A C 1
ATOM 1564 O O . ASP A 1 203 ? 10.191 -10.964 12.957 1.00 87.06 203 ASP A O 1
ATOM 1568 N N . ALA A 1 204 ? 9.251 -9.876 11.243 1.00 89.31 204 ALA A N 1
ATOM 1569 C CA . ALA A 1 204 ? 9.177 -8.565 11.867 1.00 89.31 204 ALA A CA 1
ATOM 1570 C C . ALA A 1 204 ? 7.851 -7.869 11.523 1.00 89.31 204 ALA A C 1
ATOM 1572 O O . ALA A 1 204 ? 7.236 -8.182 10.499 1.00 89.31 204 ALA A O 1
ATOM 1573 N N . PRO A 1 205 ? 7.399 -6.908 12.351 1.00 93.00 205 PRO A N 1
ATOM 1574 C CA . PRO A 1 205 ? 6.251 -6.086 12.003 1.00 93.00 205 PRO A CA 1
ATOM 1575 C C . PRO A 1 205 ? 6.537 -5.276 10.732 1.00 93.00 205 PRO A C 1
ATOM 1577 O O . PRO A 1 205 ? 7.675 -4.877 10.473 1.00 93.00 205 PRO A O 1
ATOM 1580 N N . VAL A 1 206 ? 5.508 -5.043 9.924 1.00 95.56 206 VAL A N 1
ATOM 1581 C CA . VAL A 1 206 ? 5.631 -4.476 8.580 1.00 95.56 206 VAL A CA 1
ATOM 1582 C C . VAL A 1 206 ? 4.938 -3.127 8.482 1.00 95.56 206 VAL A C 1
ATOM 1584 O O . VAL A 1 206 ? 3.797 -2.960 8.899 1.00 95.56 206 VAL A O 1
ATOM 1587 N N . VAL A 1 207 ? 5.616 -2.161 7.869 1.00 96.81 207 VAL A N 1
ATOM 1588 C CA . VAL A 1 207 ? 4.998 -0.918 7.410 1.00 96.81 207 VAL A CA 1
ATOM 1589 C C . VAL A 1 207 ? 4.874 -0.952 5.889 1.00 96.81 207 VAL A C 1
ATOM 1591 O O . VAL A 1 207 ? 5.875 -1.062 5.181 1.00 96.81 207 VAL A O 1
ATOM 1594 N N . ILE A 1 208 ? 3.647 -0.867 5.385 1.00 97.44 208 ILE A N 1
ATOM 1595 C CA . ILE A 1 208 ? 3.338 -0.744 3.964 1.00 97.44 208 ILE A CA 1
ATOM 1596 C C . ILE A 1 208 ? 3.310 0.740 3.604 1.00 97.44 208 ILE A C 1
ATOM 1598 O O . ILE A 1 208 ? 2.491 1.489 4.128 1.00 97.44 208 ILE A O 1
ATOM 1602 N N . THR A 1 209 ? 4.223 1.190 2.746 1.00 95.75 209 THR A N 1
ATOM 1603 C CA . THR A 1 209 ? 4.516 2.627 2.585 1.00 95.75 209 THR A CA 1
ATOM 1604 C C . THR A 1 209 ? 3.676 3.361 1.534 1.00 95.75 209 THR A C 1
ATOM 1606 O O . THR A 1 209 ? 3.764 4.585 1.434 1.00 95.75 209 THR A O 1
ATOM 1609 N N . ASP A 1 210 ? 2.894 2.644 0.727 1.00 94.75 210 ASP A N 1
ATOM 1610 C CA . ASP A 1 210 ? 2.249 3.168 -0.482 1.00 94.75 210 ASP A CA 1
ATOM 1611 C C . ASP A 1 210 ? 0.773 2.768 -0.625 1.00 94.75 210 ASP A C 1
ATOM 1613 O O . ASP A 1 210 ? 0.318 2.453 -1.723 1.00 94.75 210 ASP A O 1
ATOM 1617 N N . VAL A 1 211 ? 0.005 2.830 0.465 1.00 95.69 211 VAL A N 1
ATOM 1618 C CA . VAL A 1 211 ? -1.443 2.588 0.416 1.00 95.69 211 VAL A CA 1
ATOM 1619 C C . VAL A 1 211 ? -2.116 3.705 -0.387 1.00 95.69 211 VAL A C 1
ATOM 1621 O O . VAL A 1 211 ? -2.074 4.879 -0.009 1.00 95.69 211 VAL A O 1
ATOM 1624 N N . ARG A 1 212 ? -2.726 3.334 -1.512 1.00 91.94 212 ARG A N 1
ATOM 1625 C CA . ARG A 1 212 ? -3.349 4.233 -2.494 1.00 91.94 212 ARG A CA 1
ATOM 1626 C C . ARG A 1 212 ? -4.796 3.873 -2.798 1.00 91.94 212 ARG A C 1
ATOM 1628 O O . ARG A 1 212 ? -5.533 4.740 -3.254 1.00 91.94 212 ARG A O 1
ATOM 1635 N N . PHE A 1 213 ? -5.216 2.632 -2.551 1.00 90.88 213 PHE A N 1
ATOM 1636 C CA . PHE A 1 213 ? -6.549 2.149 -2.915 1.00 90.88 213 PHE A CA 1
ATOM 1637 C C . PHE A 1 213 ? -7.339 1.592 -1.714 1.00 90.88 213 PHE A C 1
ATOM 1639 O O . PHE A 1 213 ? -6.752 1.010 -0.801 1.00 90.88 213 PHE A O 1
ATOM 1646 N N . PRO A 1 214 ? -8.685 1.693 -1.708 1.00 92.12 214 PRO A N 1
ATOM 1647 C CA . PRO A 1 214 ? -9.518 1.176 -0.618 1.00 92.12 214 PRO A CA 1
ATOM 1648 C C . PRO A 1 214 ? -9.335 -0.313 -0.325 1.00 92.12 214 PRO A C 1
ATOM 1650 O O . PRO A 1 214 ? -9.429 -0.732 0.825 1.00 92.12 214 PRO A O 1
ATOM 1653 N N . ASN A 1 215 ? -9.074 -1.129 -1.347 1.00 92.31 215 ASN A N 1
ATOM 1654 C CA . ASN A 1 215 ? -8.868 -2.563 -1.167 1.00 92.31 215 ASN A CA 1
ATOM 1655 C C . ASN A 1 215 ? -7.531 -2.880 -0.478 1.00 92.31 215 ASN A C 1
ATOM 1657 O O . ASN A 1 215 ? -7.464 -3.794 0.336 1.00 92.31 215 ASN A O 1
ATOM 1661 N N . GLU A 1 216 ? -6.494 -2.081 -0.728 1.00 95.75 216 GLU A N 1
ATOM 1662 C CA . GLU A 1 216 ? -5.218 -2.163 -0.011 1.00 95.75 216 GLU A CA 1
ATOM 1663 C C . GLU A 1 216 ? -5.384 -1.805 1.464 1.00 95.75 216 GLU A C 1
ATOM 1665 O O . GLU A 1 216 ? -4.946 -2.551 2.341 1.00 95.75 216 GLU A O 1
ATOM 1670 N N . ALA A 1 217 ? -6.059 -0.685 1.739 1.00 93.19 217 ALA A N 1
ATOM 1671 C CA . ALA A 1 217 ? -6.360 -0.258 3.098 1.00 93.19 217 ALA A CA 1
ATOM 1672 C C . ALA A 1 217 ? -7.192 -1.324 3.830 1.00 93.19 217 ALA A C 1
ATOM 1674 O O . ALA A 1 217 ? -6.853 -1.725 4.942 1.00 93.19 217 ALA A O 1
ATOM 1675 N N . ARG A 1 218 ? -8.226 -1.865 3.175 1.00 90.69 218 ARG A N 1
ATOM 1676 C CA . ARG A 1 218 ? -9.050 -2.951 3.715 1.00 90.69 218 ARG A CA 1
ATOM 1677 C C . ARG A 1 218 ? -8.234 -4.204 4.019 1.00 90.69 218 ARG A C 1
ATOM 1679 O O . ARG A 1 218 ? -8.347 -4.730 5.117 1.00 90.69 218 ARG A O 1
ATOM 1686 N N . ALA A 1 219 ? -7.355 -4.629 3.115 1.00 91.00 219 ALA A N 1
ATOM 1687 C CA . ALA A 1 219 ? -6.516 -5.805 3.326 1.00 91.00 219 ALA A CA 1
ATOM 1688 C C . ALA A 1 219 ? -5.596 -5.678 4.551 1.00 91.00 219 ALA A C 1
ATOM 1690 O O . ALA A 1 219 ? -5.326 -6.677 5.220 1.00 91.00 219 ALA A O 1
ATOM 1691 N N . ILE A 1 220 ? -5.138 -4.461 4.857 1.00 93.38 220 ILE A N 1
ATOM 1692 C CA . ILE A 1 220 ? -4.384 -4.151 6.077 1.00 93.38 220 ILE A CA 1
ATOM 1693 C C . ILE A 1 220 ? -5.291 -4.234 7.309 1.00 93.38 220 ILE A C 1
ATOM 1695 O O . ILE A 1 220 ? -4.923 -4.872 8.297 1.00 93.38 220 ILE A O 1
ATOM 1699 N N . LYS A 1 221 ? -6.489 -3.639 7.249 1.00 86.31 221 LYS A N 1
ATOM 1700 C CA . LYS A 1 221 ? -7.477 -3.683 8.340 1.00 86.31 221 LYS A CA 1
ATOM 1701 C C . LYS A 1 221 ? -7.920 -5.106 8.671 1.00 86.31 221 LYS A C 1
ATOM 1703 O O . LYS A 1 221 ? -7.974 -5.462 9.845 1.00 86.31 221 LYS A O 1
ATOM 1708 N N . ASP A 1 222 ? -8.166 -5.930 7.658 1.00 86.75 222 ASP A N 1
ATOM 1709 C CA . ASP A 1 222 ? -8.592 -7.325 7.810 1.00 86.75 222 ASP A CA 1
ATOM 1710 C C . ASP A 1 222 ? -7.531 -8.191 8.514 1.00 86.75 222 ASP A C 1
ATOM 1712 O O . ASP A 1 222 ? -7.854 -9.220 9.104 1.00 86.75 222 ASP A O 1
ATOM 1716 N N . ARG A 1 223 ? -6.269 -7.741 8.515 1.00 88.75 223 ARG A N 1
ATOM 1717 C CA . ARG A 1 223 ? -5.134 -8.351 9.231 1.00 88.75 223 ARG A CA 1
ATOM 1718 C C . ARG A 1 223 ? -4.903 -7.768 10.627 1.00 88.75 223 ARG A C 1
ATOM 1720 O O . ARG A 1 223 ? -3.884 -8.048 11.253 1.00 88.75 223 ARG A O 1
ATOM 1727 N N . GLY A 1 224 ? -5.826 -6.942 11.118 1.00 83.94 224 GLY A N 1
ATOM 1728 C CA . GLY A 1 224 ? -5.685 -6.237 12.394 1.00 83.94 224 GLY A CA 1
ATOM 1729 C C . GLY A 1 224 ? -4.661 -5.100 12.357 1.00 83.94 224 GLY A C 1
ATOM 1730 O O . GLY A 1 224 ? -4.199 -4.664 13.409 1.00 83.94 224 GLY A O 1
ATOM 1731 N N . GLY A 1 225 ? -4.281 -4.638 11.162 1.00 88.88 225 GLY A N 1
ATOM 1732 C CA . GLY A 1 225 ? -3.375 -3.513 10.983 1.00 88.88 225 GLY A CA 1
ATOM 1733 C C . GLY A 1 225 ? -4.056 -2.151 11.132 1.00 88.88 225 GLY A C 1
ATOM 1734 O O . GLY A 1 225 ? -5.286 -2.029 11.148 1.00 88.88 225 GLY A O 1
ATOM 1735 N N . LEU A 1 226 ? -3.225 -1.113 11.212 1.00 88.19 226 LEU A N 1
ATOM 1736 C CA . LEU A 1 226 ? -3.647 0.289 11.212 1.00 88.19 226 LEU A CA 1
ATOM 1737 C C . LEU A 1 226 ? -3.432 0.901 9.829 1.00 88.19 226 LEU A C 1
ATOM 1739 O O . LEU A 1 226 ? -2.407 0.642 9.205 1.00 88.19 226 LEU A O 1
ATOM 1743 N N . VAL A 1 227 ? -4.350 1.744 9.367 1.00 92.19 227 VAL A N 1
ATOM 1744 C CA . VAL A 1 227 ? -4.164 2.562 8.162 1.00 92.19 227 VAL A CA 1
ATOM 1745 C C . VAL A 1 227 ? -4.069 4.023 8.581 1.00 92.19 227 VAL A C 1
ATOM 1747 O O . VAL A 1 227 ? -5.001 4.585 9.155 1.00 92.19 227 VAL A O 1
ATOM 1750 N N . VAL A 1 228 ? -2.919 4.625 8.297 1.00 88.19 228 VAL A N 1
ATOM 1751 C CA . VAL A 1 228 ? -2.512 5.946 8.769 1.00 88.19 228 VAL A CA 1
ATOM 1752 C C . VAL A 1 228 ? -2.377 6.889 7.584 1.00 88.19 228 VAL A C 1
ATOM 1754 O O . VAL A 1 228 ? -1.637 6.608 6.640 1.00 88.19 228 VAL A O 1
ATOM 1757 N N . GLU A 1 229 ? -3.040 8.037 7.647 1.00 90.25 229 GLU A N 1
ATOM 1758 C CA . GLU A 1 229 ? -2.826 9.115 6.686 1.00 90.25 229 GLU A CA 1
ATOM 1759 C C . GLU A 1 229 ? -1.723 10.048 7.184 1.00 90.25 229 GLU A C 1
ATOM 1761 O O . GLU A 1 229 ? -1.809 10.606 8.276 1.00 90.25 229 GLU A O 1
ATOM 1766 N N . VAL A 1 230 ? -0.698 10.272 6.365 1.00 88.00 230 VAL A N 1
ATOM 1767 C CA . VAL A 1 230 ? 0.272 11.346 6.586 1.00 88.00 230 VAL A CA 1
ATOM 1768 C C . VAL A 1 230 ? -0.144 12.543 5.747 1.00 88.00 230 VAL A C 1
ATOM 1770 O O . VAL A 1 230 ? -0.182 12.472 4.515 1.00 88.00 230 VAL A O 1
ATOM 1773 N N . ARG A 1 231 ? -0.428 13.660 6.414 1.00 82.38 231 ARG A N 1
ATOM 1774 C CA . ARG A 1 231 ? -0.975 14.864 5.789 1.00 82.38 231 ARG A CA 1
ATOM 1775 C C . ARG A 1 231 ? -0.095 16.069 6.088 1.00 82.38 231 ARG A C 1
ATOM 1777 O O . ARG A 1 231 ? 0.125 16.410 7.246 1.00 82.38 231 ARG A O 1
ATOM 1784 N N . ARG A 1 232 ? 0.366 16.763 5.046 1.00 80.81 232 ARG A N 1
ATOM 1785 C CA . ARG A 1 232 ? 1.076 18.043 5.167 1.00 80.81 232 ARG A CA 1
ATOM 1786 C C . ARG A 1 232 ? 0.126 19.190 4.801 1.00 80.81 232 ARG A C 1
ATOM 1788 O O . ARG A 1 232 ? -0.311 19.267 3.652 1.00 80.81 232 ARG A O 1
ATOM 1795 N N . PRO A 1 233 ? -0.237 20.079 5.741 1.00 71.88 233 PRO A N 1
ATOM 1796 C CA . PRO A 1 233 ? -1.115 21.205 5.437 1.00 71.88 233 PRO A CA 1
ATOM 1797 C C . PRO A 1 233 ? -0.528 22.136 4.371 1.00 71.88 233 PRO A C 1
ATOM 1799 O O . PRO A 1 233 ? 0.680 22.362 4.335 1.00 71.88 233 PRO A O 1
ATOM 1802 N N . LYS A 1 234 ? -1.400 22.706 3.526 1.00 65.44 234 LYS A N 1
ATOM 1803 C CA . LYS A 1 234 ? -1.054 23.633 2.424 1.00 65.44 234 LYS A CA 1
ATOM 1804 C C . LYS A 1 234 ? -0.124 23.048 1.354 1.00 65.44 234 LYS A C 1
ATOM 1806 O O . LYS A 1 234 ? 0.536 23.791 0.632 1.00 65.44 234 LYS A O 1
ATOM 1811 N N . GLN A 1 235 ? -0.062 21.726 1.246 1.00 66.06 235 GLN A N 1
ATOM 1812 C CA . GLN A 1 235 ? 0.701 21.079 0.195 1.00 66.06 235 GLN A CA 1
ATOM 1813 C C . GLN A 1 235 ? 0.068 21.369 -1.172 1.00 66.06 235 GLN A C 1
ATOM 1815 O O . GLN A 1 235 ? -1.107 21.080 -1.395 1.00 66.06 235 GLN A O 1
ATOM 1820 N N . ILE A 1 236 ? 0.858 21.940 -2.081 1.00 58.59 236 ILE A N 1
ATOM 1821 C CA . ILE A 1 236 ? 0.482 22.054 -3.489 1.00 58.59 236 ILE A CA 1
ATOM 1822 C C . ILE A 1 236 ? 0.578 20.643 -4.072 1.00 58.59 236 ILE A C 1
ATOM 1824 O O . ILE A 1 236 ? 1.645 20.025 -4.030 1.00 58.59 236 ILE A O 1
ATOM 1828 N N . LEU A 1 237 ? -0.542 20.110 -4.556 1.00 59.19 237 LEU A N 1
ATOM 1829 C CA . LEU A 1 237 ? -0.556 18.837 -5.272 1.00 59.19 237 LEU A CA 1
ATOM 1830 C C . LEU A 1 237 ? 0.268 19.012 -6.554 1.00 59.19 237 LEU A C 1
ATOM 1832 O O . LEU A 1 237 ? 0.019 19.928 -7.335 1.00 59.19 237 LEU A O 1
ATOM 1836 N N . ILE A 1 238 ? 1.298 18.186 -6.733 1.00 54.50 238 ILE A N 1
ATOM 1837 C CA . ILE A 1 238 ? 2.169 18.253 -7.911 1.00 54.50 238 ILE A CA 1
ATOM 1838 C C . ILE A 1 238 ? 1.354 17.789 -9.131 1.00 54.50 238 ILE A C 1
ATOM 1840 O O . ILE A 1 238 ? 0.688 16.756 -9.066 1.00 54.50 238 ILE A O 1
ATOM 1844 N N . ASN A 1 239 ? 1.395 18.558 -10.227 1.00 40.72 239 ASN A N 1
ATOM 1845 C CA . ASN A 1 239 ? 0.685 18.252 -11.476 1.00 40.72 239 ASN A CA 1
ATOM 1846 C C . ASN A 1 239 ? 1.057 16.854 -12.017 1.00 40.72 239 ASN A C 1
ATOM 1848 O O . ASN A 1 239 ? 2.221 16.458 -11.989 1.00 40.72 239 ASN A O 1
ATOM 1852 N N . GLY A 1 240 ? 0.043 16.119 -12.490 1.00 47.34 240 GLY A N 1
ATOM 1853 C CA . GLY A 1 240 ? 0.047 14.657 -12.710 1.00 47.34 240 GLY A CA 1
ATOM 1854 C C . GLY A 1 240 ? -1.085 13.917 -11.965 1.00 47.34 240 GLY A C 1
ATOM 1855 O O . GLY A 1 240 ? -1.132 12.689 -11.954 1.00 47.34 240 GLY A O 1
ATOM 1856 N N . ALA A 1 241 ? -1.986 14.680 -11.337 1.00 46.31 241 ALA A N 1
ATOM 1857 C CA . ALA A 1 241 ? -3.030 14.277 -10.392 1.00 46.31 241 ALA A CA 1
ATOM 1858 C C . ALA A 1 241 ? -4.296 13.622 -10.998 1.00 46.31 241 ALA A C 1
ATOM 1860 O O . ALA A 1 241 ? -5.311 13.532 -10.309 1.00 46.31 241 ALA A O 1
ATOM 1861 N N . ASP A 1 242 ? -4.248 13.147 -12.247 1.00 48.56 242 ASP A N 1
ATOM 1862 C CA . ASP A 1 242 ? -5.403 12.515 -12.916 1.00 48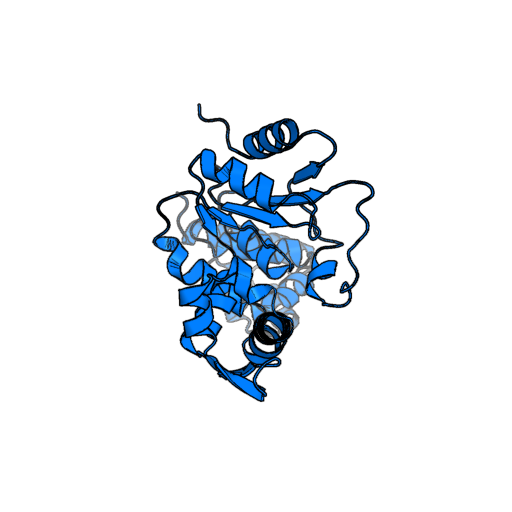.56 242 ASP A CA 1
ATOM 1863 C C . ASP A 1 242 ? -5.420 10.980 -12.813 1.00 48.56 242 ASP A C 1
ATOM 1865 O O . ASP A 1 242 ? -6.387 10.332 -13.214 1.00 48.56 242 ASP A O 1
ATOM 1869 N N . HIS A 1 243 ? -4.383 10.359 -12.244 1.00 56.41 243 HIS A N 1
ATOM 1870 C CA . HIS A 1 243 ? -4.384 8.910 -12.047 1.00 56.41 243 HIS A CA 1
ATOM 1871 C C . HIS A 1 243 ? -5.288 8.529 -10.862 1.00 56.41 243 HIS A C 1
ATOM 1873 O O . HIS A 1 243 ? -5.123 9.049 -9.757 1.00 56.41 243 HIS A O 1
ATOM 1879 N N . ILE A 1 244 ? -6.201 7.568 -11.071 1.00 60.03 244 ILE A N 1
ATOM 1880 C CA . ILE A 1 244 ? -7.206 7.086 -10.089 1.00 60.03 244 ILE A CA 1
ATOM 1881 C C . ILE A 1 244 ? -6.598 6.850 -8.690 1.00 60.03 244 ILE A C 1
ATOM 1883 O O . ILE A 1 244 ? -7.238 7.108 -7.672 1.00 60.03 244 ILE A O 1
ATOM 1887 N N . SER A 1 245 ? -5.336 6.420 -8.635 1.00 56.84 245 SER A N 1
ATOM 1888 C CA . SER A 1 245 ? -4.586 6.138 -7.409 1.00 56.84 245 SER A CA 1
ATOM 1889 C C . SER A 1 245 ? -4.337 7.332 -6.477 1.00 56.84 245 SER A C 1
ATOM 1891 O O . SER A 1 245 ? -3.969 7.108 -5.331 1.00 56.84 245 SER A O 1
ATOM 1893 N N . GLU A 1 246 ? -4.462 8.580 -6.936 1.00 60.22 246 GLU A N 1
ATOM 1894 C CA . GLU A 1 246 ? -4.191 9.760 -6.090 1.00 60.22 246 GLU A CA 1
ATOM 1895 C C . GLU A 1 246 ? -5.428 10.213 -5.291 1.00 60.22 246 GLU A C 1
ATOM 1897 O O . GLU A 1 246 ? -5.283 10.812 -4.230 1.00 60.22 246 GLU A O 1
ATOM 1902 N N . ASN A 1 247 ? -6.643 9.877 -5.746 1.00 65.19 247 ASN A N 1
ATOM 1903 C CA . ASN A 1 247 ? -7.900 10.290 -5.100 1.00 65.19 247 ASN A CA 1
ATOM 1904 C C . ASN A 1 247 ? -8.714 9.127 -4.510 1.00 65.19 247 ASN A C 1
ATOM 1906 O O . ASN A 1 247 ? -9.724 9.363 -3.848 1.00 65.19 247 ASN A O 1
ATOM 1910 N N . ALA A 1 248 ? -8.299 7.875 -4.721 1.00 73.38 248 ALA A N 1
ATOM 1911 C CA . ALA A 1 248 ? -9.106 6.705 -4.369 1.00 73.38 248 ALA A CA 1
ATOM 1912 C C . ALA A 1 248 ? -9.362 6.532 -2.856 1.00 73.38 248 ALA A C 1
ATOM 1914 O O . ALA A 1 248 ? -10.282 5.810 -2.483 1.00 73.38 248 ALA A O 1
ATOM 1915 N N . LEU A 1 249 ? -8.595 7.201 -1.989 1.00 82.06 249 LEU A N 1
ATOM 1916 C CA . LEU A 1 249 ? -8.762 7.166 -0.529 1.00 82.06 249 LEU A CA 1
ATOM 1917 C C . LEU A 1 249 ? -9.352 8.454 0.066 1.00 82.06 249 LEU A C 1
ATOM 1919 O O . LEU A 1 249 ? -9.330 8.617 1.282 1.00 82.06 249 LEU A O 1
ATOM 1923 N N . LYS A 1 250 ? -9.877 9.372 -0.755 1.00 75.00 250 LYS A N 1
ATOM 1924 C CA . LYS A 1 250 ? -10.387 10.671 -0.279 1.00 75.00 250 LYS A CA 1
ATOM 1925 C C . LYS A 1 250 ? -11.439 10.543 0.832 1.00 75.00 250 LYS A C 1
ATOM 1927 O O . LYS A 1 250 ? -11.419 11.332 1.770 1.00 75.00 250 LYS A O 1
ATOM 1932 N N . ASP A 1 251 ? -12.312 9.546 0.719 1.00 75.88 251 ASP A N 1
ATOM 1933 C CA . ASP A 1 251 ? -13.414 9.299 1.658 1.00 75.88 251 ASP A CA 1
ATOM 1934 C C . ASP A 1 251 ? -13.132 8.104 2.590 1.00 75.88 251 ASP A C 1
ATOM 1936 O O . ASP A 1 251 ? -14.048 7.541 3.189 1.00 75.88 251 ASP A O 1
ATOM 1940 N N . TRP A 1 252 ? -11.871 7.665 2.682 1.00 83.00 252 TRP A N 1
ATOM 1941 C CA . TRP A 1 252 ? -11.486 6.571 3.569 1.00 83.00 252 TRP A CA 1
ATOM 1942 C C . TRP A 1 252 ? -11.424 7.035 5.032 1.00 83.00 252 TRP A C 1
ATOM 1944 O O . TRP A 1 252 ? -10.863 8.086 5.338 1.00 83.00 252 TRP A O 1
ATOM 1954 N N . ASP A 1 253 ? -11.961 6.219 5.940 1.00 81.00 253 ASP A N 1
ATOM 1955 C CA . ASP A 1 253 ? -11.901 6.451 7.386 1.00 81.00 253 ASP A CA 1
ATOM 1956 C C . ASP A 1 253 ? -10.574 5.912 7.945 1.00 81.00 253 ASP A C 1
ATOM 1958 O O . ASP A 1 253 ? -10.391 4.706 8.143 1.00 81.00 253 ASP A O 1
ATOM 1962 N N . PHE A 1 254 ? -9.591 6.801 8.089 1.00 81.81 254 PHE A N 1
ATOM 1963 C CA . PHE A 1 254 ? -8.260 6.464 8.593 1.00 81.81 254 PHE A CA 1
ATOM 1964 C C . PHE A 1 254 ? -8.264 6.285 10.111 1.00 81.81 254 PHE A C 1
ATOM 1966 O O . PHE A 1 254 ? -8.871 7.069 10.834 1.00 81.81 254 PHE A O 1
ATOM 1973 N N . ASP A 1 255 ? -7.495 5.313 10.609 1.00 80.38 255 ASP A N 1
ATOM 1974 C CA . ASP A 1 255 ? -7.371 5.078 12.053 1.00 80.38 255 ASP A CA 1
ATOM 1975 C C . ASP A 1 255 ? -6.651 6.231 12.758 1.00 80.38 255 ASP A C 1
ATOM 1977 O O . ASP A 1 255 ? -6.959 6.582 13.896 1.00 80.38 255 ASP A O 1
ATOM 1981 N N . VAL A 1 256 ? -5.646 6.794 12.081 1.00 80.44 256 VAL A N 1
ATOM 1982 C CA . VAL A 1 256 ? -4.811 7.881 12.592 1.00 80.44 256 VAL A CA 1
ATOM 1983 C C . VAL A 1 256 ? -4.471 8.835 11.453 1.00 80.44 256 VAL A C 1
ATOM 1985 O O . VAL A 1 256 ? -4.135 8.408 10.348 1.00 80.44 256 VAL A O 1
ATOM 1988 N N . ILE A 1 257 ? -4.492 10.133 11.749 1.00 80.12 257 ILE A N 1
ATOM 1989 C CA . ILE A 1 257 ? -3.989 11.181 10.861 1.00 80.12 257 ILE A CA 1
ATOM 1990 C C . ILE A 1 257 ? -2.746 11.796 11.506 1.00 80.12 257 ILE A C 1
ATOM 1992 O O . ILE A 1 257 ? -2.823 12.413 12.568 1.00 80.12 257 ILE A O 1
ATOM 1996 N N . VAL A 1 258 ? -1.595 11.647 10.854 1.00 79.88 258 VAL A N 1
ATOM 1997 C CA . VAL A 1 258 ? -0.329 12.273 11.248 1.00 79.88 258 VAL A CA 1
ATOM 1998 C C . VAL A 1 258 ? -0.171 13.586 10.488 1.00 79.88 258 VAL A C 1
ATOM 2000 O O . VAL A 1 258 ? -0.031 13.599 9.263 1.00 79.88 258 VAL A O 1
ATOM 2003 N N . LEU A 1 259 ? -0.171 14.702 11.218 1.00 77.12 259 LEU A N 1
ATOM 2004 C CA . LEU A 1 259 ? 0.025 16.031 10.643 1.00 77.12 259 LEU A CA 1
ATOM 2005 C C . LEU A 1 259 ? 1.515 16.372 10.555 1.00 77.12 259 LEU A C 1
ATOM 2007 O O . LEU A 1 259 ? 2.194 16.549 11.563 1.00 77.12 259 LEU A O 1
ATOM 2011 N N . ASN A 1 260 ? 2.016 16.517 9.333 1.00 81.88 260 ASN A N 1
ATOM 2012 C CA . ASN A 1 260 ? 3.373 16.968 9.059 1.00 81.88 260 ASN A CA 1
ATOM 2013 C C . ASN A 1 260 ? 3.416 18.504 8.985 1.00 81.88 260 ASN A C 1
ATOM 2015 O O . ASN A 1 260 ? 3.316 19.090 7.905 1.00 81.88 260 ASN A O 1
ATOM 2019 N N . THR A 1 261 ? 3.496 19.161 10.143 1.00 75.88 261 THR A N 1
ATOM 2020 C CA . THR A 1 261 ? 3.551 20.634 10.270 1.00 75.88 261 THR A CA 1
ATOM 2021 C C . THR A 1 261 ? 4.838 21.166 10.897 1.00 75.88 261 THR A C 1
ATOM 2023 O O . THR A 1 261 ? 5.046 22.376 10.879 1.00 75.88 261 THR A O 1
ATOM 2026 N N . GLY A 1 262 ? 5.653 20.291 11.489 1.00 77.12 262 GLY A N 1
ATOM 2027 C CA . GLY A 1 262 ? 6.841 20.641 12.272 1.00 77.12 262 GLY A CA 1
ATOM 2028 C C . GLY A 1 262 ? 8.144 20.220 11.597 1.00 77.12 262 GLY A C 1
ATOM 2029 O O . GLY A 1 262 ? 8.240 20.189 10.368 1.00 77.12 262 GLY A O 1
ATOM 2030 N N . THR A 1 263 ? 9.156 19.904 12.407 1.00 87.25 263 THR A N 1
ATOM 2031 C CA . THR A 1 263 ? 10.443 19.402 11.904 1.00 87.25 263 THR A CA 1
ATOM 2032 C C . THR A 1 263 ? 10.390 17.901 11.596 1.00 87.25 263 THR A C 1
ATOM 2034 O O . THR A 1 263 ? 9.406 17.214 11.888 1.00 87.25 263 THR A O 1
ATOM 2037 N N . ILE A 1 264 ? 11.465 17.362 11.011 1.00 88.00 264 ILE A N 1
ATOM 2038 C CA . ILE A 1 264 ? 11.599 15.914 10.789 1.00 88.00 264 ILE A CA 1
ATOM 2039 C C . ILE A 1 264 ? 11.566 15.161 12.128 1.00 88.00 264 ILE A C 1
ATOM 2041 O O . ILE A 1 264 ? 10.925 14.118 12.228 1.00 88.00 264 ILE A O 1
ATOM 2045 N N . GLU A 1 265 ? 12.177 15.712 13.177 1.00 82.44 265 GLU A N 1
ATOM 2046 C CA . GLU A 1 265 ? 12.165 15.138 14.524 1.00 82.44 265 GLU A CA 1
ATOM 2047 C C . GLU A 1 265 ? 10.748 15.059 15.105 1.00 82.44 265 GLU A C 1
ATOM 2049 O O . GLU A 1 265 ? 10.400 14.066 15.746 1.00 82.44 265 GLU A O 1
ATOM 2054 N N . ASP A 1 266 ? 9.907 16.068 14.867 1.00 74.00 266 ASP A N 1
ATOM 2055 C CA . ASP A 1 266 ? 8.507 16.053 15.307 1.00 74.00 266 ASP A CA 1
ATOM 2056 C C . ASP A 1 266 ? 7.691 14.989 14.561 1.00 74.00 266 ASP A C 1
ATOM 2058 O O . ASP A 1 266 ? 6.877 14.272 15.159 1.00 74.00 266 ASP A O 1
ATOM 2062 N N . LEU A 1 267 ? 7.951 14.829 13.261 1.00 78.88 267 LEU A N 1
ATOM 2063 C CA . LEU A 1 267 ? 7.335 13.782 12.452 1.00 78.88 267 LEU A CA 1
ATOM 2064 C C . LEU A 1 267 ? 7.782 12.385 12.906 1.00 78.88 267 LEU A C 1
ATOM 2066 O O . LEU A 1 267 ? 6.959 11.475 13.002 1.00 78.88 267 LEU A O 1
ATOM 2070 N N . HIS A 1 268 ? 9.061 12.215 13.247 1.00 84.81 268 HIS A N 1
ATOM 2071 C CA . HIS A 1 268 ? 9.598 10.965 13.793 1.00 84.81 268 HIS A CA 1
ATOM 2072 C C . HIS A 1 268 ? 8.972 10.616 15.140 1.00 84.81 268 HIS A C 1
ATOM 2074 O O . HIS A 1 268 ? 8.574 9.469 15.338 1.00 84.81 268 HIS A O 1
ATOM 2080 N N . LYS A 1 269 ? 8.826 11.589 16.050 1.00 72.75 269 LYS A N 1
ATOM 2081 C CA . LYS A 1 269 ? 8.119 11.384 17.327 1.00 72.75 269 LYS A CA 1
ATOM 2082 C C . LYS A 1 269 ? 6.684 10.921 17.085 1.00 72.75 269 LYS A C 1
ATOM 2084 O O . LYS A 1 269 ? 6.262 9.917 17.655 1.00 72.75 269 LYS A O 1
ATOM 2089 N N . SER A 1 270 ? 5.973 11.591 16.179 1.00 74.56 270 SER A N 1
ATOM 2090 C CA . SER A 1 270 ? 4.602 11.224 15.804 1.00 74.56 270 SER A CA 1
ATOM 2091 C C . SER A 1 270 ? 4.525 9.803 15.235 1.00 74.56 270 SER A C 1
ATOM 2093 O O . SER A 1 270 ? 3.645 9.038 15.618 1.00 74.56 270 SER A O 1
ATOM 2095 N N . ALA A 1 271 ? 5.485 9.412 14.390 1.00 79.19 271 ALA A N 1
ATOM 2096 C CA . ALA A 1 271 ? 5.591 8.052 13.868 1.00 79.19 271 ALA A CA 1
ATOM 2097 C C . ALA A 1 271 ? 5.811 7.019 14.985 1.00 79.19 271 ALA A C 1
ATOM 2099 O O . ALA A 1 271 ? 5.188 5.963 14.976 1.00 79.19 271 ALA A O 1
ATOM 2100 N N . THR A 1 272 ? 6.654 7.318 15.979 1.00 77.19 272 THR A N 1
ATOM 2101 C CA . THR A 1 272 ? 6.884 6.393 17.100 1.00 77.19 272 THR A CA 1
ATOM 2102 C C . THR A 1 272 ? 5.669 6.217 18.006 1.00 77.19 272 THR A C 1
ATOM 2104 O O . THR A 1 272 ? 5.517 5.145 18.581 1.00 77.19 272 THR A O 1
ATOM 2107 N N . CYS A 1 273 ? 4.770 7.203 18.085 1.00 75.62 273 CYS A N 1
ATOM 2108 C CA . CYS A 1 273 ? 3.505 7.078 18.817 1.00 75.62 273 CYS A CA 1
ATOM 2109 C C . CYS A 1 273 ? 2.506 6.116 18.151 1.00 75.62 273 CYS A C 1
ATOM 2111 O O . CYS A 1 273 ? 1.530 5.730 18.787 1.00 75.62 273 CYS A O 1
ATOM 2113 N N . LEU A 1 274 ? 2.737 5.717 16.893 1.00 75.44 274 LEU A N 1
ATOM 2114 C CA . LEU A 1 274 ? 1.959 4.663 16.230 1.00 75.44 274 LEU A CA 1
ATOM 2115 C C . LEU A 1 274 ? 2.305 3.269 16.765 1.00 75.44 274 LEU A C 1
ATOM 2117 O O . LEU A 1 274 ? 1.581 2.308 16.506 1.00 75.44 274 LEU A O 1
ATOM 2121 N N . LEU A 1 275 ? 3.438 3.144 17.461 1.00 75.69 275 LEU A N 1
ATOM 2122 C CA . LEU A 1 275 ? 3.899 1.880 18.002 1.00 75.69 275 LEU A CA 1
ATOM 2123 C C . LEU A 1 275 ? 3.184 1.574 19.320 1.00 75.69 275 LEU A C 1
ATOM 2125 O O . LEU A 1 275 ? 2.961 2.479 20.127 1.00 75.69 275 LEU A O 1
ATOM 2129 N N . PRO A 1 276 ? 2.866 0.299 19.577 1.00 61.81 276 PRO A N 1
ATOM 2130 C CA . PRO A 1 276 ? 2.343 -0.108 20.869 1.00 61.81 276 PRO A CA 1
ATOM 2131 C C . PRO A 1 276 ? 3.355 0.195 21.982 1.00 61.81 276 PRO A C 1
ATOM 2133 O O . PRO A 1 276 ? 4.572 0.095 21.794 1.00 61.81 276 PRO A O 1
ATOM 2136 N N . ILE A 1 277 ? 2.841 0.562 23.156 1.00 52.88 277 ILE A N 1
ATOM 2137 C CA . ILE A 1 277 ? 3.651 0.756 24.358 1.00 52.88 277 ILE A CA 1
ATOM 2138 C C . ILE A 1 277 ? 4.119 -0.629 24.805 1.00 52.88 277 ILE A C 1
ATOM 2140 O O . ILE A 1 277 ? 3.313 -1.420 25.292 1.00 52.88 277 ILE A O 1
ATOM 2144 N N . ARG A 1 278 ? 5.412 -0.923 24.638 1.00 46.34 278 ARG A N 1
ATOM 2145 C CA . ARG A 1 278 ? 6.018 -2.119 25.232 1.00 46.34 278 ARG A CA 1
ATOM 2146 C C . ARG A 1 278 ? 5.986 -1.958 26.753 1.00 46.34 278 ARG A C 1
ATOM 2148 O O . ARG A 1 278 ? 6.670 -1.073 27.269 1.00 46.34 278 ARG A O 1
ATOM 2155 N N . MET A 1 279 ? 5.158 -2.755 27.430 1.00 31.55 279 MET A N 1
ATOM 2156 C CA . MET A 1 279 ? 5.223 -2.941 28.887 1.00 31.55 279 MET A CA 1
ATOM 2157 C C . MET A 1 279 ? 6.389 -3.850 29.260 1.00 31.55 279 MET A C 1
ATOM 2159 O O . MET A 1 279 ? 6.678 -4.785 28.477 1.00 31.55 279 MET A O 1
#

Foldseek 3Di:
DDDLLRLLQVLLVVLCVLLVVLVQNPVDPPGCSLVQLCVQLVHDSVVSVCSNVSVDADDPVSLVSSCVNSVHDSVVSVVSRLLSVDPDPDQDPDWALEEEEDEADPLCLVLLQVLVVVVVAAEDELLVLLVVVCLVVQDWDQDPPPRHTDTLNVVCVVPNPVVSCVPPRNVVSSLCSQPVVQPVPVHPCRSVCVRCVCVVVDPGRYYHRQDQAPVNCVSQVSSSYFYEYRGEPPDDRPPPCPRCSRCRCVPPDGPYYHYPDDDSVSSSVSSCVSGDDDD